Protein AF-A0A2G2VNF7-F1 (afdb_monomer_lite)

Organism: Capsicum baccatum (NCBI:txid33114)

pLDDT: mean 83.09, std 11.7, range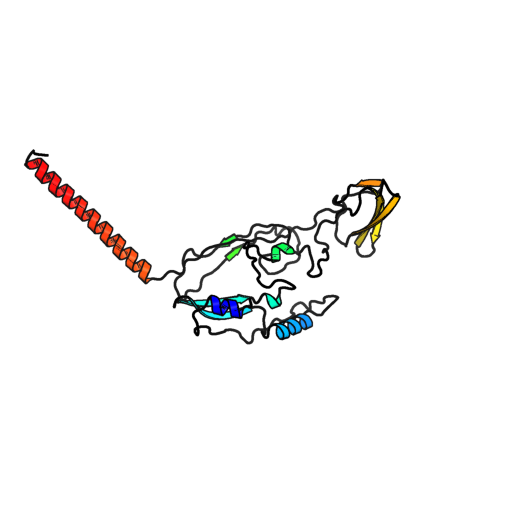 [30.94, 98.25]

Secondary structure (DSSP, 8-state):
--HHHHHHHHSPTT--EEE-TT-----TT----SSS-HHHHHHHHHHHHS-SSSEEEEEEEETTEEEEEEEE-HHHH-SS-S-SB-TTS-BGGGGT--SB---EEE--SEE-TT-----EEE----TTS------SSEES--SB-TTSPBPSSS--B-SSSEEEEEEEE-TTS-EEEEEE-TTT--EEEEEE-TTPPB---TT-EE-TT-B-B------EE-------EE--HHHHHHHHHHHHHHHHHHHHHHHHHHHHHHHHHHH---

Structure (mmCIF, N/CA/C/O backbone):
data_AF-A0A2G2VNF7-F1
#
_entry.id   AF-A0A2G2VNF7-F1
#
loop_
_atom_site.group_PDB
_atom_site.id
_atom_site.type_symbol
_atom_site.label_atom_id
_atom_site.label_alt_id
_atom_site.label_comp_id
_atom_site.label_asym_id
_atom_site.label_entity_id
_atom_site.label_seq_id
_atom_site.pdbx_PDB_ins_code
_atom_site.Cartn_x
_atom_site.Cartn_y
_atom_site.Cartn_z
_atom_site.occupancy
_atom_site.B_iso_or_equiv
_atom_site.auth_seq_id
_atom_site.auth_comp_id
_atom_site.auth_asym_id
_atom_site.auth_atom_id
_atom_site.pdbx_PDB_model_num
ATOM 1 N N . MET A 1 1 ? 3.814 -16.794 2.959 1.00 71.06 1 MET A N 1
ATOM 2 C CA . MET A 1 1 ? 2.609 -16.683 3.778 1.00 71.06 1 MET A CA 1
ATOM 3 C C . MET A 1 1 ? 1.457 -16.468 2.819 1.00 71.06 1 MET A C 1
ATOM 5 O O . MET A 1 1 ? 1.356 -15.405 2.210 1.00 71.06 1 MET A O 1
ATOM 9 N N . SER A 1 2 ? 0.669 -17.516 2.603 1.00 83.50 2 SER A N 1
ATOM 10 C CA . SER A 1 2 ? -0.513 -17.481 1.743 1.00 83.50 2 SER A CA 1
ATOM 11 C C . SER A 1 2 ? -1.569 -16.516 2.306 1.00 83.50 2 SER A C 1
ATOM 13 O O . SER A 1 2 ? -1.424 -15.941 3.393 1.00 83.50 2 SER A O 1
ATOM 15 N N . SER A 1 3 ? -2.618 -16.249 1.538 1.00 85.75 3 SER A N 1
ATOM 16 C CA . SER A 1 3 ? -3.823 -15.596 2.063 1.00 85.75 3 SER A CA 1
ATOM 17 C C . SER A 1 3 ? -4.470 -16.424 3.184 1.00 85.75 3 SER A C 1
ATOM 19 O O . SER A 1 3 ? -4.805 -15.850 4.218 1.00 85.75 3 SER A O 1
ATOM 21 N N . SER A 1 4 ? -4.521 -17.753 3.056 1.00 88.25 4 SER A N 1
ATOM 22 C CA . SER A 1 4 ? -5.045 -18.660 4.090 1.00 88.25 4 SER A CA 1
ATOM 23 C C . SER A 1 4 ? -4.246 -18.605 5.396 1.00 88.25 4 SER A C 1
ATOM 25 O O . SER A 1 4 ? -4.840 -18.462 6.459 1.00 88.25 4 SER A O 1
ATOM 27 N N . ASP A 1 5 ? -2.909 -18.584 5.333 1.00 87.94 5 ASP A N 1
ATOM 28 C CA . ASP A 1 5 ? -2.055 -18.461 6.528 1.00 87.94 5 ASP A CA 1
ATOM 29 C C . ASP A 1 5 ? -2.346 -17.153 7.290 1.00 87.94 5 ASP A C 1
ATOM 31 O O . ASP A 1 5 ? -2.281 -17.092 8.517 1.00 87.94 5 ASP A O 1
ATOM 35 N N . ARG A 1 6 ? -2.646 -16.071 6.555 1.00 86.88 6 ARG A N 1
ATOM 36 C CA . ARG A 1 6 ? -2.991 -14.767 7.141 1.00 86.88 6 ARG A CA 1
ATOM 37 C C . ARG A 1 6 ? -4.375 -14.781 7.771 1.00 86.88 6 ARG A C 1
ATOM 39 O O . ARG A 1 6 ? -4.543 -14.174 8.823 1.00 86.88 6 ARG A O 1
ATOM 46 N N . ILE A 1 7 ? -5.335 -15.459 7.147 1.00 89.81 7 ILE A N 1
ATOM 47 C CA . ILE A 1 7 ? -6.668 -15.665 7.714 1.00 89.81 7 ILE A CA 1
ATOM 48 C C . ILE A 1 7 ? -6.542 -16.435 9.033 1.00 89.81 7 ILE A C 1
ATOM 50 O O . ILE A 1 7 ? -7.016 -15.944 10.049 1.00 89.81 7 ILE A O 1
ATOM 54 N N . GLU A 1 8 ? -5.822 -17.559 9.054 1.00 89.81 8 GLU A N 1
ATOM 55 C CA . GLU A 1 8 ? -5.617 -18.367 10.267 1.00 89.81 8 GLU A CA 1
ATOM 56 C C . GLU A 1 8 ? -4.884 -17.617 11.391 1.00 89.81 8 GLU A C 1
ATOM 58 O O . GLU A 1 8 ? -5.132 -17.870 12.568 1.00 89.81 8 GLU A O 1
ATOM 63 N N . LEU A 1 9 ? -3.978 -16.694 11.050 1.00 87.38 9 LEU A N 1
ATOM 64 C CA . LEU A 1 9 ? -3.259 -15.883 12.036 1.00 87.38 9 LEU A CA 1
ATOM 65 C C . LEU A 1 9 ? -4.133 -14.776 12.647 1.00 87.38 9 LEU A C 1
ATOM 67 O O . LEU A 1 9 ? -3.923 -14.392 13.798 1.00 87.38 9 LEU A O 1
ATOM 71 N N . LEU A 1 10 ? -5.044 -14.204 11.855 1.00 86.44 10 LEU A N 1
ATOM 72 C CA . LEU A 1 10 ? -5.841 -13.038 12.243 1.00 86.44 10 LEU A CA 1
ATOM 73 C C . LEU A 1 10 ? -7.183 -13.421 12.869 1.00 86.44 10 LEU A C 1
ATOM 75 O O . LEU A 1 10 ? -7.631 -12.731 13.782 1.00 86.44 10 LEU A O 1
ATOM 79 N N . VAL A 1 11 ? -7.820 -14.470 12.352 1.00 92.19 11 VAL A N 1
ATOM 80 C CA . VAL A 1 11 ? -9.182 -14.891 12.686 1.00 92.19 11 VAL A CA 1
ATOM 81 C C . VAL A 1 11 ? -9.154 -16.005 13.732 1.00 92.19 11 VAL A C 1
ATOM 83 O O . VAL A 1 11 ? -8.329 -16.915 13.684 1.00 92.19 11 VAL A O 1
ATOM 86 N N . ASP A 1 12 ? -10.090 -15.951 14.674 1.00 91.62 12 ASP A N 1
ATOM 87 C CA . ASP A 1 12 ? -10.257 -16.941 15.727 1.00 91.62 12 ASP A CA 1
ATOM 88 C C . ASP A 1 12 ? -10.500 -18.338 15.111 1.00 91.62 12 ASP A C 1
ATOM 90 O O . ASP A 1 12 ? -11.335 -18.481 14.203 1.00 91.62 12 ASP A O 1
ATOM 94 N N . PRO A 1 13 ? -9.826 -19.396 15.605 1.00 93.44 13 PRO A N 1
ATOM 95 C CA . PRO A 1 13 ? -9.911 -20.729 15.015 1.00 93.44 13 PRO A CA 1
ATOM 96 C C . PRO A 1 13 ? -11.348 -21.248 14.876 1.00 93.44 13 PRO A C 1
ATOM 98 O O . PRO A 1 13 ? -12.116 -21.255 15.838 1.00 93.44 13 PRO A O 1
ATOM 101 N N . GLY A 1 14 ? -11.697 -21.729 13.679 1.00 92.69 14 GLY A N 1
ATOM 102 C CA . GLY A 1 14 ? -13.010 -22.317 13.384 1.00 92.69 14 GLY A CA 1
ATOM 103 C C . GLY A 1 14 ? -14.143 -21.310 13.165 1.00 92.69 14 GLY A C 1
ATOM 104 O O . GLY A 1 14 ? -15.297 -21.723 13.089 1.00 92.69 14 GLY A O 1
ATOM 105 N N . THR A 1 15 ? -13.838 -20.012 13.072 1.00 93.25 15 THR A N 1
ATOM 106 C CA . THR A 1 15 ? -14.849 -18.966 12.835 1.00 93.25 15 THR A CA 1
ATOM 107 C C . THR A 1 15 ? -14.871 -18.426 11.407 1.00 93.25 15 THR A C 1
ATOM 109 O O . THR A 1 15 ? -15.755 -17.637 11.091 1.00 93.25 15 THR A O 1
ATOM 112 N N . TRP A 1 16 ? -13.919 -18.839 10.564 1.00 95.00 16 TRP A N 1
ATOM 113 C CA . TRP A 1 16 ? -13.832 -18.420 9.167 1.00 95.00 16 TRP A CA 1
ATOM 114 C C . TRP A 1 16 ? -14.964 -19.009 8.322 1.00 95.00 16 TRP A C 1
ATOM 116 O O . TRP A 1 16 ? -15.130 -20.228 8.275 1.00 95.00 16 TRP A O 1
ATOM 126 N N . ASP A 1 17 ? -15.688 -18.134 7.635 1.00 93.56 17 ASP A N 1
ATOM 127 C CA . ASP A 1 17 ? -16.754 -18.439 6.686 1.00 93.56 17 ASP A CA 1
ATOM 128 C C . ASP A 1 17 ? -16.467 -17.683 5.373 1.00 93.56 17 ASP A C 1
ATOM 130 O O . ASP A 1 17 ? -16.639 -16.456 5.325 1.00 93.56 17 ASP A O 1
ATOM 134 N N . PRO A 1 18 ? -15.926 -18.354 4.338 1.00 91.44 18 PRO A N 1
ATOM 135 C CA . PRO A 1 18 ? -15.558 -17.705 3.085 1.00 91.44 18 PRO A CA 1
ATOM 136 C C . PRO A 1 18 ? -16.791 -17.174 2.336 1.00 91.44 18 PRO A C 1
ATOM 138 O O . PRO A 1 18 ? -17.887 -17.724 2.402 1.00 91.44 18 PRO A O 1
ATOM 141 N N . MET A 1 19 ? -16.600 -16.080 1.604 1.00 90.38 19 MET A N 1
ATOM 142 C CA . MET A 1 19 ? -17.602 -15.424 0.766 1.00 90.38 19 MET A CA 1
ATOM 143 C C . MET A 1 19 ? -17.083 -15.298 -0.664 1.00 90.38 19 MET A C 1
ATOM 145 O O . MET A 1 19 ? -15.878 -15.170 -0.886 1.00 90.38 19 MET A O 1
ATOM 149 N N . ASP A 1 20 ? -18.015 -15.273 -1.619 1.00 84.69 20 ASP A N 1
ATOM 150 C CA . ASP A 1 20 ? -17.733 -15.035 -3.037 1.00 84.69 20 ASP A CA 1
ATOM 151 C C . ASP A 1 20 ? -16.728 -16.036 -3.646 1.00 84.69 20 ASP A C 1
ATOM 153 O O . ASP A 1 20 ? -15.953 -15.702 -4.541 1.00 84.69 20 ASP A O 1
ATOM 157 N N . GLU A 1 21 ? -16.793 -17.299 -3.207 1.00 83.19 21 GLU A N 1
ATOM 158 C CA . GLU A 1 21 ? -15.962 -18.421 -3.683 1.00 83.19 21 GLU A CA 1
ATOM 159 C C . GLU A 1 21 ? -16.182 -18.806 -5.154 1.00 83.19 21 GLU A C 1
ATOM 161 O O . GLU A 1 21 ? -15.555 -19.747 -5.622 1.00 83.19 21 GLU A O 1
ATOM 166 N N . ASP A 1 22 ? -17.045 -18.096 -5.885 1.00 83.69 22 ASP A N 1
ATOM 167 C CA . ASP A 1 22 ? -17.277 -18.270 -7.324 1.00 83.69 22 ASP A CA 1
ATOM 168 C C . ASP A 1 22 ? -16.790 -17.055 -8.149 1.00 83.69 22 ASP A C 1
ATOM 170 O O . ASP A 1 22 ? -17.008 -16.985 -9.363 1.00 83.69 22 ASP A O 1
ATOM 174 N N . MET A 1 23 ? -16.162 -16.058 -7.510 1.00 81.69 23 MET A N 1
ATOM 175 C CA . MET A 1 23 ? -15.690 -14.837 -8.170 1.00 81.69 23 MET A CA 1
ATOM 176 C C . MET A 1 23 ? -14.470 -15.110 -9.057 1.00 81.69 23 MET A C 1
ATOM 178 O O . MET A 1 23 ? -13.469 -15.652 -8.602 1.00 81.69 23 MET A O 1
ATOM 182 N N . VAL A 1 24 ? -14.532 -14.685 -10.323 1.00 77.88 24 VAL A N 1
ATOM 183 C CA . VAL A 1 24 ? -13.441 -14.868 -11.292 1.00 77.88 24 VAL A CA 1
ATOM 184 C C . VAL A 1 24 ? -13.149 -13.598 -12.088 1.00 77.88 24 VAL A C 1
ATOM 186 O O . VAL A 1 24 ? -14.057 -12.914 -12.571 1.00 77.88 24 VAL A O 1
ATOM 189 N N . SER A 1 25 ? -11.863 -13.317 -12.283 1.00 72.94 25 SER A N 1
ATOM 190 C CA . SER A 1 25 ? -11.371 -12.231 -13.126 1.00 72.94 25 SER A CA 1
ATOM 191 C C . SER A 1 25 ? -11.705 -12.442 -14.604 1.00 72.94 25 SER A C 1
ATOM 193 O O . SER A 1 25 ? -11.440 -13.492 -15.193 1.00 72.94 25 SER A O 1
ATOM 195 N N . LEU A 1 26 ? -12.238 -11.396 -15.239 1.00 72.25 26 LEU A N 1
ATOM 196 C CA . LEU A 1 26 ? -12.485 -11.343 -16.680 1.00 72.25 26 LEU A CA 1
ATOM 197 C C . LEU A 1 26 ? -11.501 -10.382 -17.356 1.00 72.25 26 LEU A C 1
ATOM 199 O O . LEU A 1 26 ? -11.270 -9.271 -16.881 1.00 72.25 26 LEU A O 1
ATOM 203 N N . ASP A 1 27 ? -10.976 -10.775 -18.518 1.00 67.44 27 ASP A N 1
ATOM 204 C CA . ASP A 1 27 ? -10.144 -9.908 -19.363 1.00 67.44 27 ASP A CA 1
ATOM 205 C C . ASP A 1 27 ? -11.015 -8.935 -20.174 1.00 67.44 27 ASP A C 1
ATOM 207 O O . ASP A 1 27 ? -11.262 -9.127 -21.364 1.00 67.44 27 ASP A O 1
ATOM 211 N N . ALA A 1 28 ? -11.540 -7.906 -19.508 1.00 65.44 28 ALA A N 1
ATOM 212 C CA . ALA A 1 28 ? -12.464 -6.949 -20.121 1.00 65.44 28 ALA A CA 1
ATOM 213 C C . ALA A 1 28 ? -11.814 -6.042 -21.186 1.00 65.44 28 ALA A C 1
ATOM 215 O O . ALA A 1 28 ? -12.529 -5.393 -21.948 1.00 65.44 28 ALA A O 1
ATOM 216 N N . ILE A 1 29 ? -10.479 -5.957 -21.217 1.00 67.38 29 ILE A N 1
ATOM 217 C CA . ILE A 1 29 ? -9.721 -5.055 -22.099 1.00 67.38 29 ILE A CA 1
ATOM 218 C C . ILE A 1 29 ? -8.909 -5.790 -23.171 1.00 67.38 29 ILE A C 1
ATOM 220 O O . ILE A 1 29 ? -8.159 -5.132 -23.890 1.00 67.38 29 ILE A O 1
ATOM 224 N N . GLU A 1 30 ? -9.051 -7.117 -23.267 1.00 62.12 30 GLU A N 1
ATOM 225 C CA . GLU A 1 30 ? -8.318 -7.979 -24.204 1.00 62.12 30 GLU A CA 1
ATOM 226 C C . GLU A 1 30 ? -6.813 -7.676 -24.182 1.00 62.12 30 GLU A C 1
ATOM 228 O O . GLU A 1 30 ? -6.198 -7.289 -25.181 1.00 62.12 30 GLU A O 1
ATOM 233 N N . PHE A 1 31 ? -6.212 -7.768 -22.994 1.00 59.47 31 PHE A N 1
ATOM 234 C CA . PHE A 1 31 ? -4.817 -7.388 -22.821 1.00 59.47 31 PHE A CA 1
ATOM 235 C C . PHE A 1 31 ? -3.881 -8.378 -23.533 1.00 59.47 31 PHE A C 1
ATOM 237 O O . PHE A 1 31 ? -3.538 -9.447 -23.020 1.00 59.47 31 PHE A O 1
ATOM 244 N N . HIS A 1 32 ? -3.420 -7.990 -24.722 1.00 57.47 32 HIS A N 1
ATOM 245 C CA . HIS A 1 32 ? -2.422 -8.722 -25.493 1.00 57.47 32 HIS A CA 1
ATOM 246 C C . HIS A 1 32 ? -1.008 -8.310 -25.066 1.00 57.47 32 HIS A C 1
ATOM 248 O O . HIS A 1 32 ? -0.535 -7.226 -25.413 1.00 57.47 32 HIS A O 1
ATOM 254 N N . SER A 1 33 ? -0.323 -9.177 -24.315 1.00 55.97 33 SER A N 1
ATOM 255 C CA . SER A 1 33 ? 1.128 -9.073 -24.131 1.00 55.97 33 SER A CA 1
ATOM 256 C C . SER A 1 33 ? 1.853 -9.843 -25.246 1.00 55.97 33 SER A C 1
ATOM 258 O O . SER A 1 33 ? 1.298 -10.794 -25.793 1.00 55.97 33 SER A O 1
ATOM 260 N N . GLU A 1 34 ? 3.062 -9.411 -25.622 1.00 53.25 34 GLU A N 1
ATOM 261 C CA . GLU A 1 34 ? 3.853 -10.060 -26.685 1.00 53.25 34 GLU A CA 1
ATOM 262 C C . GLU A 1 34 ? 4.401 -11.442 -26.275 1.00 53.25 34 GLU A C 1
ATOM 264 O O . GLU A 1 34 ? 4.766 -12.221 -27.153 1.00 53.25 34 GLU A O 1
ATOM 269 N N . GLU A 1 35 ? 4.446 -11.751 -24.973 1.00 56.28 35 GLU A N 1
ATOM 270 C CA . GLU A 1 35 ? 5.038 -12.987 -24.440 1.00 56.28 35 GLU A CA 1
ATOM 271 C C . GLU A 1 35 ? 3.982 -14.025 -24.035 1.00 56.28 35 GLU A C 1
ATOM 273 O O . GLU A 1 35 ? 4.109 -15.169 -24.451 1.00 56.28 35 GLU A O 1
ATOM 278 N N . ASP A 1 36 ? 2.917 -13.626 -23.320 1.00 58.38 36 ASP A N 1
ATOM 279 C CA . ASP A 1 36 ? 1.821 -14.518 -22.897 1.00 58.38 36 ASP A CA 1
ATOM 280 C C . ASP A 1 36 ? 0.451 -13.796 -22.862 1.00 58.38 36 ASP A C 1
ATOM 282 O O . ASP A 1 36 ? 0.345 -12.683 -22.323 1.00 58.38 36 ASP A O 1
ATOM 286 N N . PRO A 1 37 ? -0.641 -14.400 -23.368 1.00 67.06 37 PRO A N 1
ATOM 287 C CA . PRO A 1 37 ? -1.998 -13.897 -23.157 1.00 67.06 37 PRO A CA 1
ATOM 288 C C . PRO A 1 37 ? -2.330 -13.768 -21.663 1.00 67.06 37 PRO A C 1
ATOM 290 O O . PRO A 1 37 ? -2.005 -14.640 -20.858 1.00 67.06 37 PRO A O 1
ATOM 293 N N . TYR A 1 38 ? -3.026 -12.697 -21.269 1.00 67.94 38 TYR A N 1
ATOM 294 C CA . TYR A 1 38 ? -3.400 -12.471 -19.865 1.00 67.94 38 TYR A CA 1
ATOM 295 C C . TYR A 1 38 ? -4.199 -13.642 -19.261 1.00 67.94 38 TYR A C 1
ATOM 297 O O . TYR A 1 38 ? -3.970 -14.010 -18.110 1.00 67.94 38 TYR A O 1
ATOM 305 N N . LYS A 1 39 ? -5.061 -14.286 -20.058 1.00 72.75 39 LYS A N 1
ATOM 306 C CA . LYS A 1 39 ? -5.821 -15.483 -19.659 1.00 72.75 39 LYS A CA 1
ATOM 307 C C . LYS A 1 39 ? -4.924 -16.643 -19.222 1.00 72.75 39 LYS A C 1
ATOM 309 O O . LYS A 1 39 ? -5.141 -17.208 -18.157 1.00 72.75 39 LYS A O 1
ATOM 314 N N . ASP A 1 40 ? -3.867 -16.924 -19.977 1.00 76.94 40 ASP A N 1
ATOM 315 C CA . ASP A 1 40 ? -2.956 -18.035 -19.682 1.00 76.94 40 ASP A CA 1
ATOM 316 C C . ASP A 1 40 ? -2.195 -17.798 -18.367 1.00 76.94 40 ASP A C 1
ATOM 318 O O . ASP A 1 40 ? -1.886 -18.736 -17.623 1.00 76.94 40 ASP A O 1
ATOM 322 N N . ARG A 1 41 ? -1.943 -16.524 -18.031 1.00 75.25 41 ARG A N 1
ATOM 323 C CA . ARG A 1 41 ? -1.364 -16.135 -16.741 1.00 75.25 41 ARG A CA 1
ATOM 324 C C . ARG A 1 41 ? -2.326 -16.392 -15.586 1.00 75.25 41 ARG A C 1
ATOM 326 O O . ARG A 1 41 ? -1.891 -16.955 -14.584 1.00 75.25 41 ARG A O 1
ATOM 333 N N . ILE A 1 42 ? -3.603 -16.025 -15.725 1.00 76.25 42 ILE A N 1
ATOM 334 C CA . ILE A 1 42 ? -4.634 -16.311 -14.713 1.00 76.25 42 ILE A CA 1
ATOM 335 C C . ILE A 1 42 ? -4.734 -17.821 -14.471 1.00 76.25 42 ILE A C 1
ATOM 337 O O . ILE A 1 42 ? -4.588 -18.258 -13.329 1.00 76.25 42 ILE A O 1
ATOM 341 N N . ASP A 1 43 ? -4.825 -18.624 -15.532 1.00 80.56 43 ASP A N 1
ATOM 342 C CA . ASP A 1 43 ? -4.881 -20.089 -15.437 1.00 80.56 43 ASP A CA 1
ATOM 343 C C . ASP A 1 43 ? -3.629 -20.684 -14.770 1.00 80.56 43 ASP A C 1
ATOM 345 O O . ASP A 1 43 ? -3.682 -21.696 -14.061 1.00 80.56 43 ASP A O 1
ATOM 349 N N . SER A 1 44 ? -2.454 -20.098 -15.016 1.00 81.38 44 SER A N 1
ATOM 350 C CA . SER A 1 44 ? -1.216 -20.497 -14.344 1.00 81.38 44 SER A CA 1
ATOM 351 C C . SER A 1 44 ? -1.240 -20.160 -12.853 1.00 81.38 44 SER A C 1
ATOM 353 O O . SER A 1 44 ? -0.772 -20.968 -12.046 1.00 81.38 44 SER A O 1
ATOM 355 N N . TYR A 1 45 ? -1.745 -18.985 -12.471 1.00 78.69 45 TYR A N 1
ATOM 356 C CA . TYR A 1 45 ? -1.821 -18.579 -11.068 1.00 78.69 45 TYR A CA 1
ATOM 357 C C . TYR A 1 45 ? -2.819 -19.435 -10.297 1.00 78.69 45 TYR A C 1
ATOM 359 O O . TYR A 1 45 ? -2.432 -19.994 -9.274 1.00 78.69 45 TYR A O 1
ATOM 367 N N . GLN A 1 46 ? -4.022 -19.647 -10.834 1.00 83.38 46 GLN A N 1
ATOM 368 C CA . GLN A 1 46 ? -5.039 -20.503 -10.218 1.00 83.38 46 GLN A CA 1
ATOM 369 C C . GLN A 1 46 ? -4.525 -21.930 -9.985 1.00 83.38 46 GLN A C 1
ATOM 371 O O . GLN A 1 46 ? -4.682 -22.488 -8.902 1.00 83.38 46 GLN A O 1
ATOM 376 N N . ARG A 1 47 ? -3.817 -22.520 -10.961 1.00 84.06 47 ARG A N 1
ATOM 377 C CA . ARG A 1 47 ? -3.201 -23.851 -10.796 1.00 84.06 47 ARG A CA 1
ATOM 378 C C . ARG A 1 47 ? -2.111 -23.888 -9.728 1.00 84.06 47 ARG A C 1
ATOM 380 O O . ARG A 1 47 ? -1.925 -24.918 -9.087 1.00 84.06 47 ARG A O 1
ATOM 387 N N . LYS A 1 48 ? -1.355 -22.800 -9.576 1.00 82.31 48 LYS A N 1
ATOM 388 C CA . LYS A 1 48 ? -0.239 -22.718 -8.628 1.00 82.31 48 LYS A CA 1
ATOM 389 C C . LYS A 1 48 ? -0.722 -22.539 -7.190 1.00 82.31 48 LYS A C 1
ATOM 391 O O . LYS A 1 48 ? -0.136 -23.128 -6.287 1.00 82.31 48 LYS A O 1
ATOM 396 N N . THR A 1 49 ? -1.729 -21.700 -6.985 1.00 81.25 49 THR A N 1
ATOM 397 C CA . THR A 1 49 ? -2.228 -21.308 -5.659 1.00 81.25 49 THR A CA 1
ATOM 398 C C . THR A 1 49 ? -3.392 -22.176 -5.192 1.00 81.25 49 THR A C 1
ATOM 400 O O . THR A 1 49 ? -3.613 -22.298 -3.992 1.00 81.25 49 THR A O 1
ATOM 403 N N . GLY A 1 50 ? -4.134 -22.778 -6.125 1.00 85.88 50 GLY A N 1
ATOM 404 C CA . GLY A 1 50 ? -5.384 -23.480 -5.848 1.00 85.88 50 GLY A CA 1
ATOM 405 C C . GLY A 1 50 ? -6.569 -22.552 -5.565 1.00 85.88 50 GLY A C 1
ATOM 406 O O . GLY A 1 50 ? -7.647 -23.056 -5.267 1.00 85.88 50 GLY A O 1
ATOM 407 N N . LEU A 1 51 ? -6.394 -21.229 -5.655 1.00 85.12 51 LEU A N 1
ATOM 408 C CA . LEU A 1 51 ? -7.489 -20.266 -5.517 1.00 85.12 51 LEU A CA 1
ATOM 409 C C . LEU A 1 51 ? -8.023 -19.895 -6.898 1.00 85.12 51 LEU A C 1
ATOM 411 O O . LEU A 1 51 ? -7.322 -20.016 -7.902 1.00 85.12 51 LEU A O 1
ATOM 415 N N . ILE A 1 52 ? -9.254 -19.404 -6.943 1.00 83.19 52 ILE A N 1
ATOM 416 C CA . ILE A 1 52 ? -9.877 -18.926 -8.181 1.00 83.19 52 ILE A CA 1
ATOM 417 C C . ILE A 1 52 ? -9.605 -17.441 -8.457 1.00 83.19 52 ILE A C 1
ATOM 419 O O . ILE A 1 52 ? -9.680 -17.021 -9.610 1.00 83.19 52 ILE A O 1
ATOM 423 N N . GLU A 1 53 ? -9.236 -16.673 -7.430 1.00 84.12 53 GLU A N 1
ATOM 424 C CA . GLU A 1 53 ? -8.997 -15.232 -7.507 1.00 84.12 53 GLU A CA 1
ATOM 425 C C . GLU A 1 53 ? -7.857 -14.801 -6.572 1.00 84.12 53 GLU A C 1
ATOM 427 O O . GLU A 1 53 ? -7.495 -15.512 -5.628 1.00 84.12 53 GLU A O 1
ATOM 432 N N . ASP A 1 54 ? -7.288 -13.625 -6.842 1.00 81.31 54 ASP A N 1
ATOM 433 C CA . ASP A 1 54 ? -6.209 -13.015 -6.073 1.00 81.31 54 ASP A CA 1
ATOM 434 C C . ASP A 1 54 ? -6.642 -12.471 -4.705 1.00 81.31 54 ASP A C 1
ATOM 436 O O . ASP A 1 54 ? -5.781 -12.127 -3.897 1.00 81.31 54 ASP A O 1
ATOM 440 N N . VAL A 1 55 ? -7.940 -12.416 -4.404 1.00 85.38 55 VAL A N 1
ATOM 441 C CA . VAL A 1 55 ? -8.487 -11.986 -3.113 1.00 85.38 55 VAL A CA 1
ATOM 442 C C . VAL A 1 55 ? -9.454 -13.034 -2.581 1.00 85.38 55 VAL A C 1
ATOM 444 O O . VAL A 1 55 ? -10.427 -13.387 -3.236 1.00 85.38 55 VAL A O 1
ATOM 447 N N . GLN A 1 56 ? -9.220 -13.480 -1.345 1.00 88.88 56 GLN A N 1
ATOM 448 C CA . GLN A 1 56 ? -10.213 -14.220 -0.569 1.00 88.88 56 GLN A CA 1
ATOM 449 C C . GLN A 1 56 ? -11.019 -13.242 0.279 1.00 88.88 56 GLN A C 1
ATOM 451 O O . GLN A 1 56 ? -10.438 -12.394 0.958 1.00 88.88 56 GLN A O 1
ATOM 456 N N . THR A 1 57 ? -12.341 -13.363 0.279 1.00 90.75 57 THR A N 1
ATOM 457 C CA . THR A 1 57 ? -13.215 -12.593 1.173 1.00 90.75 57 THR A CA 1
ATOM 458 C C . THR A 1 57 ? -13.987 -13.527 2.086 1.00 90.75 57 THR A C 1
ATOM 460 O O . THR A 1 57 ? -14.173 -14.694 1.757 1.00 90.75 57 THR A O 1
ATOM 463 N N . GLY A 1 58 ? -14.398 -13.049 3.255 1.00 91.62 58 GLY A N 1
ATOM 464 C CA . GLY A 1 58 ? -15.161 -13.865 4.191 1.00 91.62 58 GLY A CA 1
ATOM 465 C C . GLY A 1 58 ? -15.449 -13.162 5.505 1.00 91.62 58 GLY A C 1
ATOM 466 O O . GLY A 1 58 ? -14.999 -12.037 5.754 1.00 91.62 58 GLY A O 1
ATOM 467 N N . ILE A 1 59 ? -16.210 -13.847 6.348 1.00 91.56 59 ILE A N 1
ATOM 468 C CA . ILE A 1 59 ? -16.552 -13.424 7.702 1.00 91.56 59 ILE A CA 1
ATOM 469 C C . ILE A 1 59 ? -15.759 -14.281 8.691 1.00 91.56 59 ILE A C 1
ATOM 471 O O . ILE A 1 59 ? -15.585 -15.478 8.506 1.00 91.56 59 ILE A O 1
ATOM 475 N N . GLY A 1 60 ? -15.260 -13.665 9.756 1.00 91.25 60 GLY A N 1
ATOM 476 C CA . GLY A 1 60 ? -14.559 -14.344 10.841 1.00 91.25 60 GLY A CA 1
ATOM 477 C C . GLY A 1 60 ? -14.758 -13.620 12.164 1.00 91.25 60 GLY A C 1
ATOM 478 O O . GLY A 1 60 ? -15.349 -12.541 12.203 1.00 91.25 60 GLY A O 1
ATOM 479 N N . GLN A 1 61 ? -14.272 -14.189 13.263 1.00 86.88 61 GLN A N 1
ATOM 480 C CA . GLN A 1 61 ? -14.185 -13.478 14.539 1.00 86.88 61 GLN A CA 1
ATOM 481 C C . GLN A 1 61 ? -12.739 -13.090 14.835 1.00 86.88 61 GLN A C 1
ATOM 483 O O . GLN A 1 61 ? -11.827 -13.840 14.522 1.00 86.88 61 GLN A O 1
ATOM 488 N N . ILE A 1 62 ? -12.516 -11.920 15.428 1.00 84.88 62 ILE A N 1
ATOM 489 C CA . ILE A 1 62 ? -11.219 -11.527 15.990 1.00 84.88 62 ILE A CA 1
ATOM 490 C C . ILE A 1 62 ? -11.451 -11.204 17.460 1.00 84.88 62 ILE A C 1
ATOM 492 O O . ILE A 1 62 ? -12.124 -10.219 17.776 1.00 84.88 62 ILE A O 1
ATOM 496 N N . ASN A 1 63 ? -10.908 -12.017 18.367 1.00 83.69 63 ASN A N 1
ATOM 497 C CA . ASN A 1 63 ? -11.173 -11.920 19.807 1.00 83.69 63 ASN A CA 1
ATOM 498 C C . ASN A 1 63 ? -12.682 -11.932 20.145 1.00 83.69 63 ASN A C 1
ATOM 500 O O . ASN A 1 63 ? -13.150 -11.149 20.976 1.00 83.69 63 ASN A O 1
ATOM 504 N N . GLY A 1 64 ? -13.455 -12.790 19.476 1.00 83.00 64 GLY A N 1
ATOM 505 C CA . GLY A 1 64 ? -14.904 -12.935 19.641 1.00 83.00 64 GLY A CA 1
ATOM 506 C C . GLY A 1 64 ? -15.744 -11.863 18.939 1.00 83.00 64 GLY A C 1
ATOM 507 O O . GLY A 1 64 ? -16.965 -11.836 19.096 1.00 83.00 64 GLY A O 1
ATOM 508 N N . ILE A 1 65 ? -15.118 -10.956 18.183 1.00 77.31 65 ILE A N 1
ATOM 509 C CA . ILE A 1 65 ? -15.810 -9.882 17.467 1.00 77.31 65 ILE A CA 1
ATOM 510 C C . ILE A 1 65 ? -15.944 -10.249 15.996 1.00 77.31 65 ILE A C 1
ATOM 512 O O . ILE A 1 65 ? -14.941 -10.409 15.310 1.00 77.31 65 ILE A O 1
ATOM 516 N N . LEU A 1 66 ? -17.183 -10.325 15.509 1.00 81.69 66 LEU A N 1
ATOM 517 C CA . LEU A 1 66 ? -17.480 -10.602 14.106 1.00 81.69 66 LEU A CA 1
ATOM 518 C C . LEU A 1 66 ? -16.956 -9.483 13.191 1.00 81.69 66 LEU A C 1
ATOM 520 O O . LEU A 1 66 ? -17.273 -8.305 13.396 1.00 81.69 66 LEU A O 1
ATOM 524 N N . VAL A 1 67 ? -16.191 -9.867 12.173 1.00 80.25 67 VAL A N 1
ATOM 525 C CA . VAL A 1 67 ? -15.600 -8.992 11.157 1.00 80.25 67 VAL A CA 1
ATOM 526 C C . VAL A 1 67 ? -15.757 -9.608 9.768 1.00 80.25 67 VAL A C 1
ATOM 528 O O . VAL A 1 67 ? -15.684 -10.823 9.615 1.00 80.25 67 VAL A O 1
ATOM 531 N N . ALA A 1 68 ? -15.935 -8.767 8.751 1.00 86.06 68 ALA A N 1
ATOM 532 C CA . ALA A 1 68 ? -15.741 -9.152 7.355 1.00 86.06 68 ALA A CA 1
ATOM 533 C C . ALA A 1 68 ? -14.341 -8.701 6.918 1.00 86.06 68 ALA A C 1
ATOM 535 O O . ALA A 1 68 ? -13.935 -7.575 7.218 1.00 86.06 68 ALA A O 1
ATOM 536 N N . ILE A 1 69 ? -13.595 -9.565 6.237 1.00 85.44 69 ILE A N 1
ATOM 537 C CA . ILE A 1 69 ? -12.215 -9.297 5.820 1.00 85.44 69 ILE A CA 1
ATOM 538 C C . ILE A 1 69 ? -11.988 -9.778 4.386 1.00 85.44 69 ILE A C 1
ATOM 540 O O . ILE A 1 69 ? -12.455 -10.840 3.984 1.00 85.44 69 ILE A O 1
ATOM 544 N N . GLY A 1 70 ? -11.254 -8.970 3.619 1.00 87.44 70 GLY A N 1
ATOM 545 C CA . GLY A 1 70 ? -10.690 -9.342 2.325 1.00 87.44 70 GLY A CA 1
ATOM 546 C C . GLY A 1 70 ? -9.175 -9.485 2.443 1.00 87.44 70 GLY A C 1
ATOM 547 O O . GLY A 1 70 ? -8.495 -8.551 2.874 1.00 87.44 70 GLY A O 1
ATOM 548 N N . VAL A 1 71 ? -8.639 -10.644 2.075 1.00 85.19 71 VAL A N 1
ATOM 549 C CA . VAL A 1 71 ? -7.216 -10.974 2.145 1.00 85.19 71 VAL A CA 1
ATOM 550 C C . VAL A 1 71 ? -6.708 -11.307 0.748 1.00 85.19 71 VAL A C 1
ATOM 552 O O . VAL A 1 71 ? -6.988 -12.365 0.196 1.00 85.19 71 VAL A O 1
ATOM 555 N N . MET A 1 72 ? -5.908 -10.401 0.189 1.00 83.38 72 MET A N 1
ATOM 556 C CA . MET A 1 72 ? -5.248 -10.608 -1.100 1.00 83.38 72 MET A CA 1
ATOM 557 C C . MET A 1 72 ? -4.127 -11.647 -0.994 1.00 83.38 72 MET A C 1
ATOM 559 O O . MET A 1 72 ? -3.221 -11.486 -0.169 1.00 83.38 72 MET A O 1
ATOM 563 N N . ASP A 1 73 ? -4.124 -12.668 -1.847 1.00 80.62 73 ASP A N 1
ATOM 564 C CA . ASP A 1 73 ? -3.026 -13.606 -2.039 1.00 80.62 73 ASP A CA 1
ATOM 565 C C . ASP A 1 73 ? -1.948 -13.032 -2.962 1.00 80.62 73 ASP A C 1
ATOM 567 O O . ASP A 1 73 ? -2.107 -12.882 -4.173 1.00 80.62 73 ASP A O 1
ATOM 571 N N . PHE A 1 74 ? -0.786 -12.737 -2.385 1.00 71.75 74 PHE A N 1
ATOM 572 C CA . PHE A 1 74 ? 0.298 -12.141 -3.150 1.00 71.75 74 PHE A CA 1
ATOM 573 C C . PHE A 1 74 ? 0.971 -13.136 -4.105 1.00 71.75 74 PHE A C 1
ATOM 575 O O . PHE A 1 74 ? 1.731 -12.715 -4.969 1.00 71.75 74 PHE A O 1
ATOM 582 N N . GLN A 1 75 ? 0.683 -14.437 -4.018 1.00 72.12 75 GLN A N 1
ATOM 583 C CA . GLN A 1 75 ? 1.179 -15.420 -4.981 1.00 72.12 75 GLN A CA 1
ATOM 584 C C . GLN A 1 75 ? 0.528 -15.276 -6.372 1.00 72.12 75 GLN A C 1
ATOM 586 O O . GLN A 1 75 ? 1.114 -15.764 -7.341 1.00 72.12 75 GLN A O 1
ATOM 591 N N . PHE A 1 76 ? -0.615 -14.578 -6.486 1.00 67.50 76 PHE A N 1
ATOM 592 C CA . PHE A 1 76 ? -1.251 -14.218 -7.767 1.00 67.50 76 PHE A CA 1
ATOM 593 C C . PHE A 1 76 ? -0.568 -13.042 -8.471 1.00 67.50 76 PHE A C 1
ATOM 595 O O . PHE A 1 76 ? -0.337 -13.079 -9.676 1.00 67.50 76 PHE A O 1
ATOM 602 N N . MET A 1 77 ? -0.226 -11.987 -7.727 1.00 59.12 77 MET A N 1
ATOM 603 C CA . MET A 1 77 ? 0.337 -10.752 -8.295 1.00 59.12 77 MET A CA 1
ATOM 604 C C . MET A 1 77 ? 1.868 -10.671 -8.206 1.00 59.12 77 MET A C 1
ATOM 606 O O . MET A 1 77 ? 2.518 -9.972 -8.987 1.00 59.12 77 MET A O 1
ATOM 610 N N . GLY A 1 78 ? 2.467 -11.378 -7.253 1.00 56.78 78 GLY A N 1
ATOM 611 C CA . GLY A 1 78 ? 3.878 -11.301 -6.916 1.00 56.78 78 GLY A CA 1
ATOM 612 C C . GLY A 1 78 ? 4.722 -12.243 -7.753 1.00 56.78 78 GLY A C 1
ATOM 613 O O . GLY A 1 78 ? 4.986 -13.375 -7.350 1.00 56.78 78 GLY A O 1
ATOM 614 N N . GLN A 1 79 ? 5.246 -11.750 -8.872 1.00 58.22 79 GLN A N 1
ATOM 615 C CA . GLN A 1 79 ? 6.341 -12.392 -9.607 1.00 58.22 79 GLN A CA 1
ATOM 616 C C . GLN A 1 79 ? 7.676 -12.361 -8.821 1.00 58.22 79 GLN A C 1
ATOM 618 O O . GLN A 1 79 ? 8.698 -11.936 -9.346 1.00 58.22 79 GLN A O 1
ATOM 623 N N . GLY A 1 80 ? 7.682 -12.772 -7.546 1.00 64.50 80 GLY A N 1
ATOM 624 C CA . GLY A 1 80 ? 8.917 -12.925 -6.765 1.00 64.50 80 GLY A CA 1
ATOM 625 C C . GLY A 1 80 ? 8.865 -12.559 -5.280 1.00 64.50 80 GLY A C 1
ATOM 626 O O . GLY A 1 80 ? 9.882 -12.723 -4.613 1.00 64.50 80 GLY A O 1
ATOM 627 N N . TYR A 1 81 ? 7.735 -12.093 -4.735 1.00 69.75 81 TYR A N 1
ATOM 628 C CA . TYR A 1 81 ? 7.627 -11.786 -3.300 1.00 69.75 81 TYR A CA 1
ATOM 629 C C . TYR A 1 81 ? 6.598 -12.674 -2.610 1.00 69.75 81 TYR A C 1
ATOM 631 O O . TYR A 1 81 ? 5.543 -12.966 -3.159 1.00 69.75 81 TYR A O 1
ATOM 639 N N . GLU A 1 82 ? 6.908 -13.084 -1.384 1.00 68.81 82 GLU A N 1
ATOM 640 C CA . GLU A 1 82 ? 6.029 -13.916 -0.560 1.00 68.81 82 GLU A CA 1
ATOM 641 C C . GLU A 1 82 ? 5.043 -13.085 0.285 1.00 68.81 82 GLU A C 1
ATOM 643 O O . GLU A 1 82 ? 3.967 -13.567 0.631 1.00 68.81 82 GLU A O 1
ATOM 648 N N . ASN A 1 83 ? 5.396 -11.838 0.617 1.00 71.38 83 ASN A N 1
ATOM 649 C CA . ASN A 1 83 ? 4.576 -10.917 1.404 1.00 71.38 83 ASN A CA 1
ATOM 650 C C . ASN A 1 83 ? 4.587 -9.526 0.740 1.00 71.38 83 ASN A C 1
ATOM 652 O O . ASN A 1 83 ? 5.671 -9.059 0.374 1.00 71.38 83 ASN A O 1
ATOM 656 N N . PRO A 1 84 ? 3.431 -8.843 0.590 1.00 74.62 84 PRO A N 1
ATOM 657 C CA . PRO A 1 84 ? 3.372 -7.487 0.042 1.00 74.62 84 PRO A CA 1
ATOM 658 C C . PRO A 1 84 ? 4.128 -6.455 0.880 1.00 74.62 84 PRO A C 1
ATOM 660 O O . PRO A 1 84 ? 4.489 -5.406 0.351 1.00 74.62 84 PRO A O 1
ATOM 663 N N . ARG A 1 85 ? 4.346 -6.722 2.173 1.00 80.25 85 ARG A N 1
ATOM 664 C CA . ARG A 1 85 ? 5.077 -5.858 3.100 1.00 80.25 85 ARG A CA 1
ATOM 665 C C . ARG A 1 85 ? 6.281 -6.616 3.652 1.00 80.25 85 ARG A C 1
ATOM 667 O O . ARG A 1 85 ? 6.128 -7.684 4.239 1.00 80.25 85 ARG A O 1
ATOM 674 N N . ASP A 1 86 ? 7.478 -6.070 3.470 1.00 78.69 86 ASP A N 1
ATOM 675 C CA . ASP A 1 86 ? 8.692 -6.675 4.019 1.00 78.69 86 ASP A CA 1
ATOM 676 C C . ASP A 1 86 ? 8.820 -6.453 5.542 1.00 78.69 86 ASP A C 1
ATOM 678 O O . ASP A 1 86 ? 8.037 -5.730 6.167 1.00 78.69 86 ASP A O 1
ATOM 682 N N . ALA A 1 87 ? 9.839 -7.059 6.162 1.00 80.12 87 ALA A N 1
ATOM 683 C CA . ALA A 1 87 ? 10.107 -6.918 7.598 1.00 80.12 87 ALA A CA 1
ATOM 684 C C . ALA A 1 87 ? 10.425 -5.469 8.028 1.00 80.12 87 ALA A C 1
ATOM 686 O O . ALA A 1 87 ? 10.288 -5.131 9.203 1.00 80.12 87 ALA A O 1
ATOM 687 N N . THR A 1 88 ? 10.812 -4.600 7.089 1.00 84.25 88 THR A N 1
ATOM 688 C CA . THR A 1 88 ? 11.038 -3.165 7.326 1.00 84.25 88 THR A CA 1
ATOM 689 C C . THR A 1 88 ? 9.755 -2.338 7.219 1.00 84.25 88 THR A C 1
ATOM 691 O O . THR A 1 88 ? 9.793 -1.119 7.363 1.00 84.25 88 THR A O 1
ATOM 694 N N . ARG A 1 89 ? 8.607 -3.001 7.015 1.00 79.56 89 ARG A N 1
ATOM 695 C CA . ARG A 1 89 ? 7.288 -2.416 6.753 1.00 79.56 89 ARG A CA 1
ATOM 696 C C . ARG A 1 89 ? 7.167 -1.709 5.402 1.00 79.56 89 ARG A C 1
ATOM 698 O O . ARG A 1 89 ? 6.174 -1.012 5.201 1.00 79.56 89 ARG A O 1
ATOM 705 N N . ARG A 1 90 ? 8.103 -1.894 4.470 1.00 82.75 90 ARG A N 1
ATOM 706 C CA . ARG A 1 90 ? 8.029 -1.324 3.118 1.00 82.75 90 ARG A CA 1
ATOM 707 C C . ARG A 1 90 ? 7.172 -2.212 2.221 1.00 82.75 90 ARG A C 1
ATOM 709 O O . ARG A 1 90 ? 7.329 -3.432 2.212 1.00 82.75 90 ARG A O 1
ATOM 716 N N . ILE A 1 91 ? 6.277 -1.602 1.445 1.00 84.88 91 ILE A N 1
ATOM 717 C CA . ILE A 1 91 ? 5.489 -2.324 0.442 1.00 84.88 91 ILE A CA 1
ATOM 718 C C . ILE A 1 91 ? 6.334 -2.616 -0.806 1.00 84.88 91 ILE A C 1
ATOM 720 O O . ILE A 1 91 ? 6.985 -1.725 -1.356 1.00 84.88 91 ILE A O 1
ATOM 724 N N . VAL A 1 92 ? 6.280 -3.856 -1.295 1.00 83.62 92 VAL A N 1
ATOM 725 C CA . VAL A 1 92 ? 7.098 -4.358 -2.418 1.00 83.62 92 VAL A CA 1
ATOM 726 C C . VAL A 1 92 ? 6.851 -3.630 -3.742 1.00 83.62 92 VAL A C 1
ATOM 728 O O . VAL A 1 92 ? 7.731 -3.607 -4.601 1.00 83.62 92 VAL A O 1
ATOM 731 N N . CYS A 1 93 ? 5.705 -2.957 -3.898 1.00 82.31 93 CYS A N 1
ATOM 732 C CA . CYS A 1 93 ? 5.430 -2.077 -5.038 1.00 82.31 93 CYS A CA 1
ATOM 733 C C . CYS A 1 93 ? 6.527 -1.013 -5.210 1.00 82.31 93 CYS A C 1
ATOM 735 O O . CYS A 1 93 ? 6.896 -0.686 -6.337 1.00 82.31 93 CYS A O 1
ATOM 737 N N . ALA A 1 94 ? 7.132 -0.543 -4.116 1.00 84.38 94 ALA A N 1
ATOM 738 C CA . ALA A 1 94 ? 8.224 0.425 -4.148 1.00 84.38 94 ALA A CA 1
ATOM 739 C C . ALA A 1 94 ? 9.518 -0.100 -4.810 1.00 84.38 94 ALA A C 1
ATOM 741 O O . ALA A 1 94 ? 10.461 0.672 -4.968 1.00 84.38 94 ALA A O 1
ATOM 742 N N . ASN A 1 95 ? 9.608 -1.389 -5.161 1.00 86.06 95 ASN A N 1
ATOM 743 C CA . ASN A 1 95 ? 10.749 -1.949 -5.894 1.00 86.06 95 ASN A CA 1
ATOM 744 C C . ASN A 1 95 ? 10.647 -1.701 -7.405 1.00 86.06 95 ASN A C 1
ATOM 746 O O . ASN A 1 95 ? 11.670 -1.592 -8.073 1.00 86.06 95 ASN A O 1
ATOM 750 N N . CYS A 1 96 ? 9.427 -1.570 -7.936 1.00 83.00 96 CYS A N 1
ATOM 751 C CA . CYS A 1 96 ? 9.187 -1.265 -9.352 1.00 83.00 96 CYS A CA 1
ATOM 752 C C . CYS A 1 96 ? 8.723 0.182 -9.567 1.00 83.00 96 CYS A C 1
ATOM 754 O O . CYS A 1 96 ? 8.999 0.766 -10.615 1.00 83.00 96 CYS A O 1
ATOM 756 N N . TYR A 1 97 ? 8.028 0.759 -8.584 1.00 85.06 97 TYR A N 1
ATOM 757 C CA . TYR A 1 97 ? 7.541 2.135 -8.579 1.00 85.06 97 TYR A CA 1
ATOM 758 C C . TYR A 1 97 ? 8.453 2.996 -7.710 1.00 85.06 97 TYR A C 1
ATOM 760 O O . TYR A 1 97 ? 8.264 3.119 -6.502 1.00 85.06 97 TYR A O 1
ATOM 768 N N . LEU A 1 98 ? 9.484 3.557 -8.333 1.00 85.94 98 LEU A N 1
ATOM 769 C CA . LEU A 1 98 ? 10.593 4.205 -7.631 1.00 85.94 98 LEU A CA 1
ATOM 770 C C . LEU A 1 98 ? 10.305 5.657 -7.243 1.00 85.94 98 LEU A C 1
ATOM 772 O O . LEU A 1 98 ? 10.980 6.210 -6.378 1.00 85.94 98 LEU A O 1
ATOM 776 N N . ALA A 1 99 ? 9.332 6.295 -7.893 1.00 85.12 99 ALA A N 1
ATOM 777 C CA . ALA A 1 99 ? 8.908 7.635 -7.511 1.00 85.12 99 ALA A CA 1
ATOM 778 C C . ALA A 1 99 ? 8.000 7.572 -6.282 1.00 85.12 99 ALA A C 1
ATOM 780 O O . ALA A 1 99 ? 7.062 6.779 -6.244 1.00 85.12 99 ALA A O 1
ATOM 781 N N . ASN A 1 100 ? 8.254 8.448 -5.314 1.00 83.00 100 ASN A N 1
ATOM 782 C CA . ASN A 1 100 ? 7.424 8.589 -4.126 1.00 83.00 100 ASN A CA 1
ATOM 783 C C . ASN A 1 100 ? 6.327 9.638 -4.367 1.00 83.00 100 ASN A C 1
ATOM 785 O O . ASN A 1 100 ? 6.618 10.738 -4.845 1.00 83.00 100 ASN A O 1
ATOM 789 N N . LYS A 1 101 ? 5.081 9.322 -4.012 1.00 81.81 101 LYS A N 1
ATOM 790 C CA . LYS A 1 101 ? 3.975 10.288 -3.949 1.00 81.81 101 LYS A CA 1
ATOM 791 C C . LYS A 1 101 ? 3.271 10.190 -2.606 1.00 81.81 101 LYS A C 1
ATOM 793 O O . LYS A 1 101 ? 3.241 9.137 -1.982 1.00 81.81 101 LYS A O 1
ATOM 798 N N . THR A 1 102 ? 2.699 11.302 -2.160 1.00 80.31 102 THR A N 1
ATOM 799 C CA . THR A 1 102 ? 1.883 11.300 -0.949 1.00 80.31 102 THR A CA 1
ATOM 800 C C . THR A 1 102 ? 0.620 10.477 -1.176 1.00 80.31 102 THR A C 1
ATOM 802 O O . THR A 1 102 ? 0.050 10.467 -2.267 1.00 80.31 102 THR A O 1
ATOM 805 N N . MET A 1 103 ? 0.205 9.768 -0.135 1.00 83.25 103 MET A N 1
ATOM 806 C CA . MET A 1 103 ? -1.063 9.061 -0.050 1.00 83.25 103 MET A CA 1
ATOM 807 C C . MET A 1 103 ? -1.613 9.317 1.347 1.00 83.25 103 MET A C 1
ATOM 809 O O . MET A 1 103 ? -0.857 9.307 2.318 1.00 83.25 103 MET A O 1
ATOM 813 N N . GLU A 1 104 ? -2.913 9.543 1.441 1.00 80.94 104 GLU A N 1
ATOM 814 C CA . GLU A 1 104 ? -3.612 9.754 2.703 1.00 80.94 104 GLU A CA 1
ATOM 815 C C . GLU A 1 104 ? -4.652 8.649 2.872 1.00 80.94 104 GLU A C 1
ATOM 817 O O . GLU A 1 104 ? -5.306 8.242 1.909 1.00 80.94 104 GLU A O 1
ATOM 822 N N . ILE A 1 105 ? -4.776 8.140 4.094 1.00 85.69 105 ILE A N 1
ATOM 823 C CA . ILE A 1 105 ? -5.774 7.136 4.452 1.00 85.69 105 ILE A CA 1
ATOM 824 C C . ILE A 1 105 ? -6.616 7.725 5.577 1.00 85.69 105 ILE A C 1
ATOM 826 O O . ILE A 1 105 ? -6.098 8.029 6.651 1.00 85.69 105 ILE A O 1
ATOM 830 N N . GLU A 1 106 ? -7.910 7.874 5.329 1.00 85.12 106 GLU A N 1
ATOM 831 C CA . GLU A 1 106 ? -8.887 8.332 6.309 1.00 85.12 106 GLU A CA 1
ATOM 832 C C . GLU A 1 106 ? -9.736 7.138 6.746 1.00 85.12 106 GLU A C 1
ATOM 834 O O . GLU A 1 106 ? -10.382 6.478 5.930 1.00 85.12 106 GLU A O 1
ATOM 839 N N . VAL A 1 107 ? -9.732 6.859 8.047 1.00 90.19 107 VAL A N 1
ATOM 840 C CA . VAL A 1 107 ? -10.603 5.868 8.687 1.00 90.19 107 VAL A CA 1
ATOM 841 C C . VAL A 1 107 ? -11.221 6.489 9.939 1.00 90.19 107 VAL A C 1
ATOM 843 O O . VAL A 1 107 ? -10.620 7.393 10.532 1.00 90.19 107 VAL A O 1
ATOM 846 N N . PRO A 1 108 ? -12.404 6.034 10.381 1.00 90.00 108 PRO A N 1
ATOM 847 C CA . PRO A 1 108 ? -12.935 6.425 11.679 1.00 90.00 108 PRO A CA 1
ATOM 848 C C . PRO A 1 108 ? -11.970 6.037 12.802 1.00 90.00 108 PRO A C 1
ATOM 850 O O . PRO A 1 108 ? -11.377 4.962 12.778 1.00 90.00 108 PRO A O 1
ATOM 853 N N . GLN A 1 109 ? -11.860 6.881 13.829 1.00 90.06 109 GLN A N 1
ATOM 854 C CA . GLN A 1 109 ? -10.982 6.618 14.977 1.00 90.06 109 GLN A CA 1
ATOM 855 C C . GLN A 1 109 ? -11.379 5.340 15.738 1.00 90.06 109 GLN A C 1
ATOM 857 O O . GLN A 1 109 ? -10.524 4.626 16.263 1.00 90.06 109 GLN A O 1
ATOM 862 N N . ALA A 1 110 ? -12.679 5.053 15.808 1.00 88.44 110 ALA A N 1
ATOM 863 C CA . ALA A 1 110 ? -13.206 3.851 16.429 1.00 88.44 110 ALA A CA 1
ATOM 864 C C . ALA A 1 110 ? -14.450 3.355 15.692 1.00 88.44 110 ALA A C 1
ATOM 866 O O . ALA A 1 110 ? -15.255 4.156 15.212 1.00 88.44 110 ALA A O 1
ATOM 867 N N . VAL A 1 111 ? -14.619 2.035 15.652 1.00 90.62 111 VAL A N 1
ATOM 868 C CA . VAL A 1 111 ? -15.791 1.369 15.071 1.00 90.62 111 VAL A CA 1
ATOM 869 C C . VAL A 1 111 ? -16.330 0.322 16.034 1.00 90.62 111 VAL A C 1
ATOM 871 O O . VAL A 1 111 ? -15.570 -0.338 16.747 1.00 90.62 111 VAL A O 1
ATOM 874 N N . HIS A 1 112 ? -17.652 0.184 16.080 1.00 84.06 112 HIS A N 1
ATOM 875 C CA . HIS A 1 112 ? -18.285 -0.880 16.847 1.00 84.06 112 HIS A CA 1
ATOM 876 C C . HIS A 1 112 ? -18.186 -2.224 16.109 1.00 84.06 112 HIS A C 1
ATOM 878 O O . HIS A 1 112 ? -18.155 -2.245 14.875 1.00 84.06 112 HIS A O 1
ATOM 884 N N . PRO A 1 113 ? -18.181 -3.348 16.849 1.00 80.38 113 PRO A N 1
ATOM 885 C CA . PRO A 1 113 ? -18.411 -4.679 16.297 1.00 80.38 113 PRO A CA 1
ATOM 886 C C . PRO A 1 113 ? -19.561 -4.702 15.286 1.00 80.38 113 PRO A C 1
ATOM 888 O O . PRO A 1 113 ? -20.592 -4.066 15.514 1.00 80.38 113 PRO A O 1
ATOM 891 N N . ASN A 1 114 ? -19.398 -5.454 14.194 1.00 76.38 114 ASN A N 1
ATOM 892 C CA . ASN A 1 114 ? -20.437 -5.653 13.178 1.00 76.38 114 ASN A CA 1
ATOM 893 C C . ASN A 1 114 ? -21.009 -4.346 12.575 1.00 76.38 114 ASN A C 1
ATOM 895 O O . ASN A 1 114 ? -22.205 -4.238 12.306 1.00 76.38 114 ASN A O 1
ATOM 899 N N . THR A 1 115 ? -20.159 -3.329 12.395 1.00 77.06 115 THR A N 1
ATOM 900 C CA . THR A 1 115 ? -20.516 -2.057 11.747 1.00 77.06 115 THR A CA 1
ATOM 901 C C . THR A 1 115 ? -19.773 -1.907 10.425 1.00 77.06 115 THR A C 1
ATOM 903 O O . THR A 1 115 ? -18.551 -2.032 10.387 1.00 77.06 115 THR A O 1
ATOM 906 N N . VAL A 1 116 ? -20.495 -1.586 9.349 1.00 80.75 116 VAL A N 1
ATOM 907 C CA . VAL A 1 116 ? -19.877 -1.192 8.075 1.00 80.75 116 VAL A CA 1
ATOM 908 C C . VAL A 1 116 ? -19.324 0.226 8.211 1.00 80.75 116 VAL A C 1
ATOM 910 O O . VAL A 1 116 ? -20.047 1.136 8.616 1.00 80.75 116 VAL A O 1
ATOM 913 N N . PHE A 1 117 ? -18.054 0.418 7.862 1.00 85.56 117 PHE A N 1
ATOM 914 C CA . PHE A 1 117 ? -17.407 1.727 7.832 1.00 85.56 117 PHE A CA 1
ATOM 915 C C . PHE A 1 117 ? -16.654 1.936 6.520 1.00 85.56 117 PHE A C 1
ATOM 917 O O . PHE A 1 117 ? -16.312 0.984 5.822 1.00 85.56 117 PHE A O 1
ATOM 924 N N . GLU A 1 118 ? -16.396 3.198 6.193 1.00 80.88 118 GLU A N 1
ATOM 925 C CA . GLU A 1 118 ? -15.653 3.577 4.997 1.00 80.88 118 GLU A CA 1
ATOM 926 C C . GLU A 1 118 ? -14.184 3.841 5.349 1.00 80.88 118 GLU A C 1
ATOM 928 O O . GLU A 1 118 ? -13.884 4.588 6.281 1.00 80.88 118 GLU A O 1
ATOM 933 N N . ALA A 1 119 ? -13.274 3.226 4.594 1.00 82.25 119 ALA A N 1
ATOM 934 C CA . ALA A 1 119 ? -11.853 3.546 4.603 1.00 82.25 119 ALA A CA 1
ATOM 935 C C . ALA A 1 119 ? -11.515 4.270 3.296 1.00 82.25 119 ALA A C 1
ATOM 937 O O . ALA A 1 119 ? -11.503 3.665 2.223 1.00 82.25 119 ALA A O 1
ATOM 938 N N . VAL A 1 120 ? -11.265 5.575 3.376 1.00 79.69 120 VAL A N 1
ATOM 939 C CA . VAL A 1 120 ? -11.030 6.412 2.198 1.00 79.69 120 VAL A CA 1
ATOM 940 C C . VAL A 1 120 ? -9.533 6.501 1.942 1.00 79.69 120 VAL A C 1
ATOM 942 O O . VAL A 1 120 ? -8.781 7.053 2.742 1.00 79.69 120 VAL A O 1
ATOM 945 N N . VAL A 1 121 ? -9.095 5.988 0.795 1.00 80.19 121 VAL A N 1
ATOM 946 C CA . VAL A 1 121 ? -7.708 6.119 0.336 1.00 80.19 121 VAL A CA 1
ATOM 947 C C . VAL A 1 121 ? -7.633 7.247 -0.686 1.00 80.19 121 VAL A C 1
ATOM 949 O O . VAL A 1 121 ? -8.147 7.138 -1.802 1.00 80.19 121 VAL A O 1
ATOM 952 N N . ARG A 1 122 ? -6.971 8.345 -0.321 1.00 76.88 122 ARG A N 1
ATOM 953 C CA . ARG A 1 122 ? -6.713 9.471 -1.219 1.00 76.88 122 ARG A CA 1
ATOM 954 C C . ARG A 1 122 ? -5.311 9.359 -1.784 1.00 76.88 122 ARG A C 1
ATOM 956 O O . ARG A 1 122 ? -4.312 9.428 -1.075 1.00 76.88 122 ARG A O 1
ATOM 963 N N . ILE A 1 123 ? -5.243 9.261 -3.102 1.00 80.44 123 ILE A N 1
ATOM 964 C CA . ILE A 1 123 ? -3.993 9.370 -3.847 1.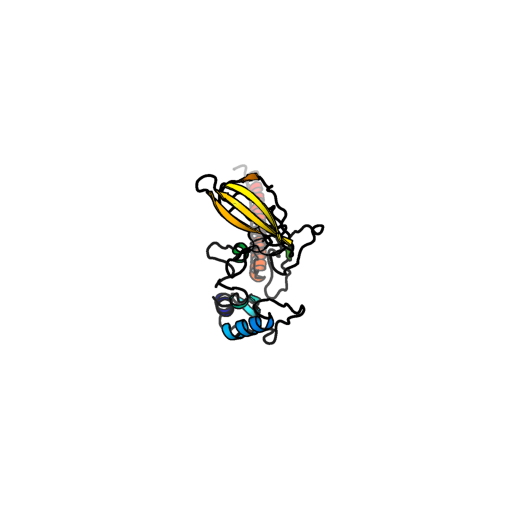00 80.44 123 ILE A CA 1
ATOM 965 C C . ILE A 1 123 ? -4.105 10.688 -4.619 1.00 80.44 123 ILE A C 1
ATOM 967 O O . ILE A 1 123 ? -4.856 10.745 -5.593 1.00 80.44 123 ILE A O 1
ATOM 971 N N . PRO A 1 124 ? -3.491 11.797 -4.188 1.00 77.88 124 PRO A N 1
ATOM 972 C CA . PRO A 1 124 ? -3.510 13.034 -4.958 1.00 77.88 124 PRO A CA 1
ATOM 973 C C . PRO A 1 124 ? -2.719 12.874 -6.263 1.00 77.88 124 PRO A C 1
ATOM 975 O O . PRO A 1 124 ? -1.642 12.277 -6.306 1.00 77.88 124 PRO A O 1
ATOM 978 N N . TYR A 1 125 ? -3.257 13.413 -7.353 1.00 73.50 125 TYR A N 1
ATOM 979 C CA . TYR A 1 125 ? -2.567 13.489 -8.638 1.00 73.50 125 TYR A CA 1
ATOM 980 C C . TYR A 1 125 ? -3.056 14.691 -9.438 1.00 73.50 125 TYR A C 1
ATOM 982 O O . TYR A 1 125 ? -4.178 15.161 -9.255 1.00 73.50 125 TYR A O 1
ATOM 990 N N . ASP A 1 126 ? -2.201 15.175 -10.331 1.00 74.50 126 ASP A N 1
ATOM 991 C CA . ASP A 1 126 ? -2.550 16.254 -11.241 1.00 74.50 126 ASP A CA 1
ATOM 992 C C . ASP A 1 126 ? -3.363 15.701 -12.421 1.00 74.50 126 ASP A C 1
ATOM 994 O O . ASP A 1 126 ? -2.859 14.904 -13.216 1.00 74.50 126 ASP A O 1
ATOM 998 N N . MET A 1 127 ? -4.626 16.123 -12.531 1.00 70.94 127 MET A N 1
ATOM 999 C CA . MET A 1 127 ? -5.528 15.706 -13.610 1.00 70.94 127 MET A CA 1
ATOM 1000 C C . MET A 1 127 ? -5.250 16.406 -14.947 1.00 70.94 127 MET A C 1
ATOM 1002 O O . MET A 1 127 ? -5.787 15.985 -15.971 1.00 70.94 127 MET A O 1
ATOM 1006 N N . GLN A 1 128 ? -4.429 17.460 -14.969 1.00 74.75 128 GLN A N 1
ATOM 1007 C CA . GLN A 1 128 ? -4.054 18.144 -16.210 1.00 74.75 128 GLN A CA 1
ATOM 1008 C C . GLN A 1 128 ? -2.989 17.367 -17.001 1.00 74.75 128 GLN A C 1
ATOM 1010 O O . GLN A 1 128 ? -2.815 17.594 -18.200 1.00 74.75 128 GLN A O 1
ATOM 1015 N N . LEU A 1 129 ? -2.306 16.410 -16.362 1.00 62.66 129 LEU A N 1
ATOM 1016 C CA . LEU A 1 129 ? -1.298 15.557 -16.985 1.00 62.66 129 LEU A CA 1
ATOM 1017 C C . LEU A 1 129 ? -1.926 14.238 -17.466 1.00 62.66 129 LEU A C 1
ATOM 1019 O O . LEU A 1 129 ? -2.433 13.440 -16.680 1.00 62.66 129 LEU A O 1
ATOM 1023 N N . LYS A 1 130 ? -1.869 13.971 -18.778 1.00 52.62 130 LYS A N 1
ATOM 1024 C CA . LYS A 1 130 ? -2.412 12.743 -19.388 1.00 52.62 130 LYS A CA 1
ATOM 1025 C C . LYS A 1 130 ? -1.534 11.533 -19.034 1.00 52.62 130 LYS A C 1
ATOM 1027 O O . LYS A 1 130 ? -0.375 11.481 -19.437 1.00 52.62 130 LYS A O 1
ATOM 1032 N N . GLN A 1 131 ? -2.080 10.546 -18.318 1.00 56.25 131 GLN A N 1
ATOM 1033 C CA . GLN A 1 131 ? -1.359 9.337 -17.886 1.00 56.25 131 GLN A CA 1
ATOM 1034 C C . GLN A 1 131 ? -2.195 8.065 -18.101 1.00 56.25 131 GLN A C 1
ATOM 1036 O O . GLN A 1 131 ? -3.422 8.121 -18.148 1.00 56.25 131 GLN A O 1
ATOM 1041 N N . VAL A 1 132 ? -1.526 6.913 -18.233 1.00 47.91 132 VAL A N 1
ATOM 1042 C CA . VAL A 1 132 ? -2.177 5.591 -18.287 1.00 47.91 132 VAL A CA 1
ATOM 1043 C C . VAL A 1 132 ? -2.533 5.170 -16.858 1.00 47.91 132 VAL A C 1
ATOM 1045 O O . VAL A 1 132 ? -1.652 5.118 -15.998 1.00 47.91 132 VAL A O 1
ATOM 1048 N N . LEU A 1 133 ? -3.819 4.919 -16.606 1.00 39.31 133 LEU A N 1
ATOM 1049 C CA . LEU A 1 133 ? -4.356 4.495 -15.310 1.00 39.31 133 LEU A CA 1
ATOM 1050 C C . LEU A 1 133 ? -3.974 3.038 -15.006 1.00 39.31 133 LEU A C 1
ATOM 1052 O O . LEU A 1 133 ? -4.063 2.179 -15.878 1.00 39.31 133 LEU A O 1
ATOM 1056 N N . ALA A 1 134 ? -3.598 2.770 -13.758 1.00 36.38 134 ALA A N 1
ATOM 1057 C CA . ALA A 1 134 ? -3.549 1.435 -13.168 1.00 36.38 134 ALA A CA 1
ATOM 1058 C C . ALA A 1 134 ? -4.247 1.521 -11.801 1.00 36.38 134 ALA A C 1
ATOM 1060 O O . ALA A 1 134 ? -4.018 2.484 -11.068 1.00 36.38 134 ALA A O 1
ATOM 1061 N N . ASN A 1 135 ? -5.133 0.572 -11.492 1.00 30.94 135 ASN A N 1
ATOM 1062 C CA . ASN A 1 135 ? -5.870 0.537 -10.228 1.00 30.94 135 ASN A CA 1
ATOM 1063 C C . ASN A 1 135 ? -5.009 -0.111 -9.131 1.00 30.94 135 ASN A C 1
ATOM 1065 O O . ASN A 1 135 ? -4.379 -1.140 -9.352 1.00 30.94 135 ASN A O 1
ATOM 1069 N N . GLY A 1 136 ? -4.975 0.524 -7.959 1.00 46.19 136 GLY A N 1
ATOM 1070 C CA . GLY A 1 136 ? -4.140 0.180 -6.804 1.00 46.19 136 GLY A CA 1
ATOM 1071 C C . GLY A 1 136 ? -3.549 1.447 -6.175 1.00 46.19 136 GLY A C 1
ATOM 1072 O O . GLY A 1 136 ? -3.639 2.520 -6.765 1.00 46.19 136 GLY A O 1
ATOM 1073 N N . GLY A 1 137 ? -2.911 1.355 -5.002 1.00 54.66 137 GLY A N 1
ATOM 1074 C CA . GLY A 1 137 ? -2.239 2.473 -4.294 1.00 54.66 137 GLY A CA 1
ATOM 1075 C C . GLY A 1 137 ? -1.109 3.191 -5.064 1.00 54.66 137 GLY A C 1
ATOM 1076 O O . GLY A 1 137 ? -0.345 3.967 -4.497 1.00 54.66 137 GLY A O 1
ATOM 1077 N N . ASN A 1 138 ? -0.965 2.905 -6.354 1.00 59.41 138 ASN A N 1
ATOM 1078 C CA . ASN A 1 138 ? 0.000 3.472 -7.272 1.00 59.41 138 ASN A CA 1
ATOM 1079 C C . ASN A 1 138 ? -0.741 4.175 -8.420 1.00 59.41 138 ASN A C 1
ATOM 1081 O O . ASN A 1 138 ? -1.693 3.634 -8.976 1.00 59.41 138 ASN A O 1
ATOM 1085 N N . ARG A 1 139 ? -0.248 5.348 -8.832 1.00 69.06 139 ARG A N 1
ATOM 1086 C CA . ARG A 1 139 ? -0.688 6.009 -10.067 1.00 69.06 139 ARG A CA 1
ATOM 1087 C C . ARG A 1 139 ? 0.461 6.130 -11.058 1.00 69.06 139 ARG A C 1
ATOM 1089 O O . ARG A 1 139 ? 1.532 6.629 -10.720 1.00 69.06 139 ARG A O 1
ATOM 1096 N N . GLY A 1 140 ? 0.191 5.744 -12.305 1.00 71.12 140 GLY A N 1
ATOM 1097 C CA . GLY A 1 140 ? 1.162 5.730 -13.399 1.00 71.12 140 GLY A CA 1
ATOM 1098 C C . GLY A 1 140 ? 1.844 4.369 -13.582 1.00 71.12 140 GLY A C 1
ATOM 1099 O O . GLY A 1 140 ? 1.612 3.425 -12.829 1.00 71.12 140 GLY A O 1
ATOM 1100 N N . ARG A 1 141 ? 2.677 4.258 -14.623 1.00 80.00 141 ARG A N 1
ATOM 1101 C CA . ARG A 1 141 ? 3.385 3.016 -14.985 1.00 80.00 141 ARG A CA 1
ATOM 1102 C C . ARG A 1 141 ? 4.664 2.825 -14.166 1.00 80.00 141 ARG A C 1
ATOM 1104 O O . ARG A 1 141 ? 5.348 3.799 -13.853 1.00 80.00 141 ARG A O 1
ATOM 1111 N N . GLY A 1 142 ? 5.005 1.571 -13.879 1.00 81.25 142 GLY A N 1
ATOM 1112 C CA . GLY A 1 142 ? 6.239 1.207 -13.177 1.00 81.25 142 GLY A CA 1
ATOM 1113 C C . GLY A 1 142 ? 7.488 1.486 -14.004 1.00 81.25 142 GLY A C 1
ATOM 1114 O O . GLY A 1 142 ? 7.406 1.688 -15.215 1.00 81.25 142 GLY A O 1
ATOM 1115 N N . GLN A 1 143 ? 8.641 1.517 -13.339 1.00 85.06 143 GLN A N 1
ATOM 1116 C CA . GLN A 1 143 ? 9.942 1.755 -13.964 1.00 85.06 143 GLN A CA 1
ATOM 1117 C C . GLN A 1 143 ? 10.620 0.450 -14.390 1.00 85.06 143 GLN A C 1
ATOM 1119 O O . GLN A 1 143 ? 11.346 0.462 -15.381 1.00 85.06 143 GLN A O 1
ATOM 1124 N N . ILE A 1 144 ? 10.385 -0.643 -13.663 1.00 84.88 144 ILE A N 1
ATOM 1125 C CA . ILE A 1 144 ? 11.080 -1.928 -13.806 1.00 84.88 144 ILE A CA 1
ATOM 1126 C C . ILE A 1 144 ? 10.048 -3.034 -14.046 1.00 84.88 144 ILE A C 1
ATOM 1128 O O . ILE A 1 144 ? 8.991 -3.038 -13.411 1.00 84.88 144 ILE A O 1
ATOM 1132 N N . TYR A 1 145 ? 10.350 -3.937 -14.975 1.00 79.44 145 TYR A N 1
ATOM 1133 C CA . TYR A 1 145 ? 9.575 -5.148 -15.229 1.00 79.44 145 TYR A CA 1
ATOM 1134 C C . TYR A 1 145 ? 10.053 -6.312 -14.342 1.00 79.44 145 TYR A C 1
ATOM 1136 O O . TYR A 1 145 ? 11.171 -6.270 -13.825 1.00 79.44 145 TYR A O 1
ATOM 1144 N N . PRO A 1 146 ? 9.237 -7.364 -14.147 1.00 71.50 146 PRO A N 1
ATOM 1145 C CA . PRO A 1 146 ? 9.605 -8.494 -13.289 1.00 71.50 146 PRO A CA 1
ATOM 1146 C C . PRO A 1 146 ? 10.884 -9.245 -13.689 1.00 71.50 146 PRO A C 1
ATOM 1148 O O . PRO A 1 146 ? 11.553 -9.806 -12.828 1.00 71.50 146 PRO A O 1
ATOM 1151 N N . ASP A 1 147 ? 11.251 -9.226 -14.972 1.00 76.25 147 ASP A N 1
ATOM 1152 C CA . ASP A 1 147 ? 12.505 -9.786 -15.498 1.00 76.25 147 ASP A CA 1
ATOM 1153 C C . ASP A 1 147 ? 13.749 -8.942 -15.137 1.00 76.25 147 ASP A C 1
ATOM 1155 O O . ASP A 1 147 ? 14.880 -9.316 -15.446 1.00 76.25 147 ASP A O 1
ATOM 1159 N N . GLY A 1 148 ? 13.550 -7.793 -14.483 1.00 78.06 148 GLY A N 1
ATOM 1160 C CA . GLY A 1 148 ? 14.585 -6.826 -14.131 1.00 78.06 148 GLY A CA 1
ATOM 1161 C C . GLY A 1 148 ? 14.890 -5.812 -15.235 1.00 78.06 148 GLY A C 1
ATOM 1162 O O . GLY A 1 148 ? 15.704 -4.907 -15.022 1.00 78.06 148 GLY A O 1
ATOM 116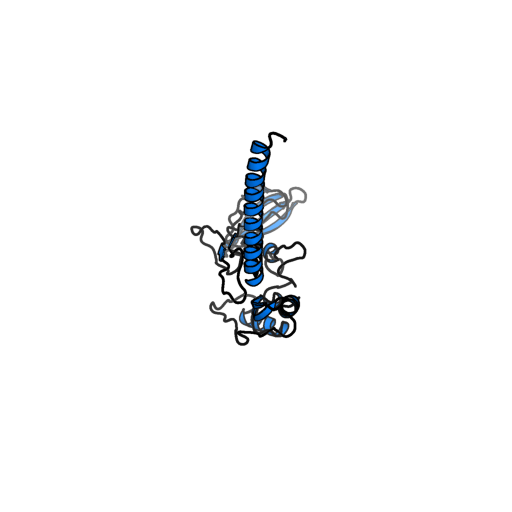3 N N . SER A 1 149 ? 14.247 -5.911 -16.402 1.00 83.38 149 SER A N 1
ATOM 1164 C CA . SER A 1 149 ? 14.451 -4.964 -17.494 1.00 83.38 149 SER A CA 1
ATOM 1165 C C . SER A 1 149 ? 13.804 -3.605 -17.194 1.00 83.38 149 SER A C 1
ATOM 1167 O O . SER A 1 149 ? 12.793 -3.479 -16.494 1.00 83.38 149 SER A O 1
ATOM 1169 N N . LYS A 1 150 ? 14.423 -2.534 -17.707 1.00 86.94 150 LYS A N 1
ATOM 1170 C CA . LYS A 1 150 ? 13.926 -1.162 -17.538 1.00 86.94 150 LYS A CA 1
ATOM 1171 C C . LYS A 1 150 ? 12.809 -0.876 -18.538 1.00 86.94 150 LYS A C 1
ATOM 1173 O O . LYS A 1 150 ? 12.955 -1.106 -19.737 1.00 86.94 150 LYS A O 1
ATOM 1178 N N . SER A 1 151 ? 11.729 -0.279 -18.055 1.00 87.19 151 SER A N 1
ATOM 1179 C CA . SER A 1 151 ? 10.670 0.270 -18.897 1.00 87.19 151 SER A CA 1
ATOM 1180 C C . SER A 1 151 ? 11.065 1.618 -19.507 1.00 87.19 151 SER A C 1
ATOM 1182 O O . SER A 1 151 ? 11.959 2.320 -19.038 1.00 87.19 151 SER A O 1
ATOM 1184 N N . ASN A 1 152 ? 10.280 2.064 -20.485 1.00 86.56 152 ASN A N 1
ATOM 1185 C CA . ASN A 1 152 ? 10.386 3.407 -21.048 1.00 86.56 152 ASN A CA 1
ATOM 1186 C C . ASN A 1 152 ? 9.840 4.535 -20.142 1.00 86.56 152 ASN A C 1
ATOM 1188 O O . ASN A 1 152 ? 9.677 5.647 -20.627 1.00 86.56 152 ASN A O 1
ATOM 1192 N N . ASN A 1 153 ? 9.514 4.270 -18.870 1.00 87.69 153 ASN A N 1
ATOM 1193 C CA . ASN A 1 153 ? 9.076 5.282 -17.898 1.00 87.69 153 ASN A CA 1
ATOM 1194 C C . ASN A 1 153 ? 10.161 5.582 -16.844 1.00 87.69 153 ASN A C 1
ATOM 1196 O O . ASN A 1 153 ? 9.861 5.763 -15.664 1.00 87.69 153 ASN A O 1
ATOM 1200 N N . MET A 1 154 ? 11.428 5.558 -17.261 1.00 88.12 154 MET A N 1
ATOM 1201 C CA . MET A 1 154 ? 12.612 5.755 -16.421 1.00 88.12 154 MET A CA 1
ATOM 1202 C C . MET A 1 154 ? 13.659 6.587 -17.170 1.00 88.12 154 MET A C 1
ATOM 1204 O O . MET A 1 154 ? 13.636 6.650 -18.397 1.00 88.12 154 MET A O 1
ATOM 1208 N N . VAL A 1 155 ? 14.584 7.203 -16.435 1.00 91.56 155 VAL A N 1
ATOM 1209 C CA . VAL A 1 155 ? 15.766 7.865 -17.001 1.00 91.56 155 VAL A CA 1
ATOM 1210 C C . VAL A 1 155 ? 16.773 6.824 -17.507 1.00 91.56 155 VAL A C 1
ATOM 1212 O O . VAL A 1 155 ? 17.038 5.825 -16.831 1.00 91.56 155 VAL A O 1
ATOM 1215 N N . TYR A 1 156 ? 17.338 7.070 -18.689 1.00 93.38 156 TYR A N 1
ATOM 1216 C CA . TYR A 1 156 ? 18.430 6.279 -19.256 1.00 93.38 156 TYR A CA 1
ATOM 1217 C C . TYR A 1 156 ? 19.751 7.034 -19.082 1.00 93.38 156 TYR A C 1
ATOM 1219 O O . TYR A 1 156 ? 19.869 8.179 -19.516 1.00 93.38 156 TYR A O 1
ATOM 1227 N N . ASN A 1 157 ? 20.728 6.389 -18.444 1.00 93.94 157 ASN A N 1
ATOM 1228 C CA . ASN A 1 157 ? 22.035 6.969 -18.131 1.00 93.94 157 ASN A CA 1
ATOM 1229 C C . ASN A 1 157 ? 23.117 6.423 -19.069 1.00 93.94 157 ASN A C 1
ATOM 1231 O O . ASN A 1 157 ? 22.961 5.338 -19.628 1.00 93.94 157 ASN A O 1
ATOM 1235 N N . ALA A 1 158 ? 24.211 7.168 -19.200 1.00 93.56 158 ALA A N 1
ATOM 1236 C CA . ALA A 1 158 ? 25.363 6.812 -20.013 1.00 93.56 158 ALA A CA 1
ATOM 1237 C C . ALA A 1 158 ? 26.117 5.604 -19.445 1.00 93.56 158 ALA A C 1
ATOM 1239 O O . ALA A 1 158 ? 26.571 5.630 -18.297 1.00 93.56 158 ALA A O 1
ATOM 1240 N N . THR A 1 159 ? 26.330 4.579 -20.272 1.00 92.44 159 THR A N 1
ATOM 1241 C CA . THR A 1 159 ? 27.058 3.362 -19.864 1.00 92.44 159 THR A CA 1
ATOM 1242 C C . THR A 1 159 ? 28.573 3.585 -19.751 1.00 92.44 159 THR A C 1
ATOM 1244 O O . THR A 1 159 ? 29.271 2.799 -19.111 1.00 92.44 159 THR A O 1
ATOM 1247 N N . ALA A 1 160 ? 29.111 4.653 -20.350 1.00 91.06 160 ALA A N 1
ATOM 1248 C CA . ALA A 1 160 ? 30.540 4.968 -20.349 1.00 91.06 160 ALA A CA 1
ATOM 1249 C C . ALA A 1 160 ? 30.804 6.481 -20.331 1.00 91.06 160 ALA A C 1
ATOM 1251 O O . ALA A 1 160 ? 29.982 7.278 -20.779 1.00 91.06 160 ALA A O 1
ATOM 1252 N N . THR A 1 161 ? 31.984 6.870 -19.840 1.00 92.06 161 THR A N 1
ATOM 1253 C CA . THR A 1 161 ? 32.505 8.239 -19.986 1.00 92.06 161 THR A CA 1
ATOM 1254 C C . THR A 1 161 ? 33.077 8.403 -21.390 1.00 92.06 161 THR A C 1
ATOM 1256 O O . THR A 1 161 ? 33.827 7.544 -21.848 1.00 92.06 161 THR A O 1
ATOM 1259 N N . GLY A 1 162 ? 32.775 9.503 -22.074 1.00 92.56 162 GLY A N 1
ATOM 1260 C CA . GLY A 1 162 ? 33.287 9.717 -23.422 1.00 92.56 162 GLY A CA 1
ATOM 1261 C C . GLY A 1 162 ? 32.613 10.858 -24.169 1.00 92.56 162 GLY A C 1
ATOM 1262 O O . GLY A 1 162 ? 31.913 11.678 -23.584 1.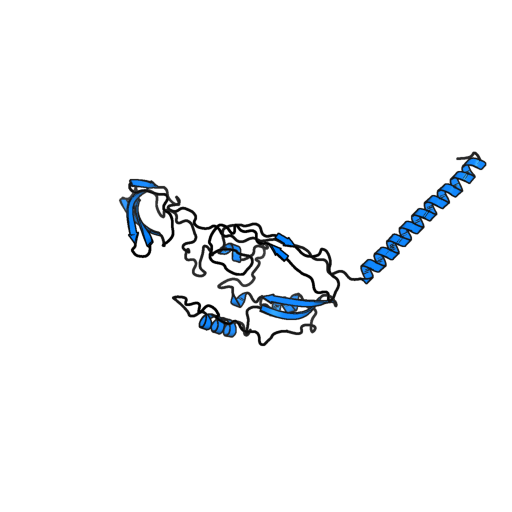00 92.56 162 GLY A O 1
ATOM 1263 N N . ILE A 1 163 ? 32.834 10.901 -25.482 1.00 92.44 163 ILE A N 1
ATOM 1264 C CA . ILE A 1 163 ? 32.220 11.888 -26.378 1.00 92.44 163 ILE A CA 1
ATOM 1265 C C . ILE A 1 163 ? 31.111 11.214 -27.182 1.00 92.44 163 ILE A C 1
ATOM 1267 O O . ILE A 1 163 ? 31.330 10.157 -27.787 1.00 92.44 163 ILE A O 1
ATOM 1271 N N . VAL A 1 164 ? 29.940 11.847 -27.235 1.00 94.19 164 VAL A N 1
ATOM 1272 C CA . VAL A 1 164 ? 28.818 11.409 -28.071 1.00 94.19 164 VAL A CA 1
ATOM 1273 C C . VAL A 1 164 ? 29.179 11.620 -29.540 1.00 94.19 164 VAL A C 1
ATOM 1275 O O . VAL A 1 164 ? 29.318 12.749 -30.007 1.00 94.19 164 VAL A O 1
ATOM 1278 N N . ARG A 1 165 ? 29.357 10.534 -30.295 1.00 92.88 165 ARG A N 1
ATOM 1279 C CA . ARG A 1 165 ? 29.722 10.600 -31.719 1.00 92.88 165 ARG A CA 1
ATOM 1280 C C . ARG A 1 165 ? 28.528 10.749 -32.633 1.00 92.88 165 ARG A C 1
ATOM 1282 O O . ARG A 1 165 ? 28.635 11.440 -33.639 1.00 92.88 165 ARG A O 1
ATOM 1289 N N . LYS A 1 166 ? 27.459 10.016 -32.335 1.00 93.75 166 LYS A N 1
ATOM 1290 C CA . LYS A 1 166 ? 26.321 9.880 -33.236 1.00 93.75 166 LYS A CA 1
ATOM 1291 C C . LYS A 1 166 ? 25.060 9.544 -32.462 1.00 93.75 166 LYS A C 1
ATOM 1293 O O . LYS A 1 166 ? 25.103 8.677 -31.587 1.00 93.75 166 LYS A O 1
ATOM 1298 N N . ILE A 1 167 ? 23.956 10.181 -32.834 1.00 94.75 167 ILE A N 1
ATOM 1299 C CA . ILE A 1 167 ? 22.616 9.892 -32.327 1.00 94.75 167 ILE A CA 1
ATOM 1300 C C . ILE A 1 167 ? 21.724 9.518 -33.517 1.00 94.75 167 ILE A C 1
ATOM 1302 O O . ILE A 1 167 ? 21.449 10.332 -34.394 1.00 94.75 167 ILE A O 1
ATOM 1306 N N . ILE A 1 168 ? 21.253 8.271 -33.562 1.00 94.56 168 ILE A N 1
ATOM 1307 C CA . ILE A 1 168 ? 20.355 7.777 -34.615 1.00 94.56 168 ILE A CA 1
ATOM 1308 C C . ILE A 1 168 ? 18.955 7.602 -34.038 1.00 94.56 168 ILE A C 1
ATOM 1310 O O . ILE A 1 168 ? 18.765 6.882 -33.062 1.00 94.56 168 ILE A O 1
ATOM 1314 N N . ARG A 1 169 ? 17.949 8.213 -34.670 1.00 91.12 169 ARG A N 1
ATOM 1315 C CA . ARG A 1 169 ? 16.541 7.981 -34.328 1.00 91.12 169 ARG A CA 1
ATOM 1316 C C . ARG A 1 169 ? 16.022 6.731 -35.044 1.00 91.12 169 ARG A C 1
ATOM 1318 O O . ARG A 1 169 ? 16.099 6.648 -36.266 1.00 91.12 169 ARG A O 1
ATOM 1325 N N . LYS A 1 170 ? 15.478 5.770 -34.294 1.00 89.69 170 LYS A N 1
ATOM 1326 C CA . LYS A 1 170 ? 14.887 4.531 -34.834 1.00 89.69 170 LYS A CA 1
ATOM 1327 C C . LYS A 1 170 ? 13.477 4.783 -35.370 1.00 89.69 170 LYS A C 1
ATOM 1329 O O . LYS A 1 170 ? 12.754 5.624 -34.836 1.00 89.69 170 LYS A O 1
ATOM 1334 N N . GLU A 1 171 ? 13.048 3.989 -36.352 1.00 81.81 171 GLU A N 1
ATOM 1335 C CA . GLU A 1 171 ? 11.720 4.100 -36.989 1.00 81.81 171 GLU A CA 1
ATOM 1336 C C . GLU A 1 171 ? 10.559 4.027 -35.983 1.00 81.81 171 GLU A C 1
ATOM 1338 O O . GLU A 1 171 ? 9.589 4.770 -36.090 1.00 81.81 171 GLU A O 1
ATOM 1343 N N . LYS A 1 172 ? 10.692 3.198 -34.937 1.00 79.69 172 LYS A N 1
ATOM 1344 C CA . LYS A 1 172 ? 9.694 3.052 -33.861 1.00 79.69 172 LYS A CA 1
ATOM 1345 C C . LYS A 1 172 ? 9.740 4.163 -32.791 1.00 79.69 172 LYS A C 1
ATOM 1347 O O . LYS A 1 172 ? 9.011 4.083 -31.808 1.00 79.69 172 LYS A O 1
ATOM 1352 N N . GLY A 1 173 ? 10.572 5.199 -32.960 1.00 78.62 173 GLY A N 1
ATOM 1353 C CA . GLY A 1 173 ? 10.568 6.410 -32.127 1.00 78.62 173 GLY A CA 1
ATOM 1354 C C . GLY A 1 173 ? 11.549 6.455 -30.945 1.00 78.62 173 GLY A C 1
ATOM 1355 O O . GLY A 1 173 ? 11.382 7.327 -30.095 1.00 78.62 173 GLY A O 1
ATOM 1356 N N . GLY A 1 174 ? 12.531 5.547 -30.878 1.00 88.31 174 GLY A N 1
ATOM 1357 C CA . GLY A 1 174 ? 13.633 5.541 -29.895 1.00 88.31 174 GLY A CA 1
ATOM 1358 C C . GLY A 1 174 ? 14.959 6.068 -30.462 1.00 88.31 174 GLY A C 1
ATOM 1359 O O . GLY A 1 174 ? 14.998 6.524 -31.608 1.00 88.31 174 GLY A O 1
ATOM 1360 N N . TYR A 1 175 ? 16.045 5.962 -29.692 1.00 93.06 175 TYR A N 1
ATOM 1361 C CA . TYR A 1 175 ? 17.374 6.454 -30.081 1.00 93.06 175 TYR A CA 1
ATOM 1362 C C . TYR A 1 175 ? 18.466 5.396 -29.918 1.00 93.06 175 TYR A C 1
ATOM 1364 O O . TYR A 1 175 ? 18.362 4.485 -29.100 1.00 93.06 175 TYR A O 1
ATOM 1372 N N . GLU A 1 176 ? 19.522 5.535 -30.706 1.00 94.38 176 GLU A N 1
ATOM 1373 C CA . GLU A 1 176 ? 20.770 4.794 -30.582 1.00 94.38 176 GLU A CA 1
ATOM 1374 C C . GLU A 1 176 ? 21.917 5.797 -30.495 1.00 94.38 176 GLU A C 1
ATOM 1376 O O . GLU A 1 176 ? 22.117 6.592 -31.417 1.00 94.38 176 GLU A O 1
ATOM 1381 N N . ILE A 1 177 ? 22.624 5.795 -29.368 1.00 94.12 177 ILE A N 1
ATOM 1382 C CA . ILE A 1 177 ? 23.665 6.769 -29.048 1.00 94.12 177 ILE A CA 1
ATOM 1383 C C . ILE A 1 177 ? 25.004 6.050 -29.031 1.00 94.12 177 ILE A C 1
ATOM 1385 O O . ILE A 1 177 ? 25.218 5.135 -28.244 1.00 94.12 177 ILE A O 1
ATOM 1389 N N . THR A 1 178 ? 25.919 6.465 -29.903 1.00 94.69 178 THR A N 1
ATOM 1390 C CA . THR A 1 178 ? 27.289 5.942 -29.926 1.00 94.69 178 THR A CA 1
ATOM 1391 C C . THR A 1 178 ? 28.202 6.846 -29.109 1.00 94.69 178 THR A C 1
ATOM 1393 O O . THR A 1 178 ? 28.438 7.997 -29.483 1.00 94.69 178 THR A O 1
ATOM 1396 N N . ILE A 1 179 ? 28.750 6.317 -28.019 1.00 93.62 179 ILE A N 1
ATOM 1397 C CA . ILE A 1 179 ? 29.696 6.988 -27.125 1.00 93.62 179 ILE A CA 1
ATOM 1398 C C . ILE A 1 179 ? 31.086 6.425 -27.409 1.00 93.62 179 ILE A C 1
ATOM 1400 O O . ILE A 1 179 ? 31.275 5.212 -27.445 1.00 93.62 179 ILE A O 1
ATOM 1404 N N . THR A 1 180 ? 32.072 7.290 -27.641 1.00 91.62 180 THR A N 1
ATOM 1405 C CA . THR A 1 180 ? 33.478 6.867 -27.746 1.00 91.62 180 THR A CA 1
ATOM 1406 C C . THR A 1 180 ? 34.221 7.248 -26.484 1.00 91.62 180 THR A C 1
ATOM 1408 O O . THR A 1 180 ? 34.288 8.435 -26.157 1.00 91.62 180 THR A O 1
ATOM 1411 N N . ASP A 1 181 ? 34.796 6.253 -25.812 1.00 85.19 181 ASP A N 1
ATOM 1412 C CA . ASP A 1 181 ? 35.634 6.462 -24.635 1.00 85.19 181 ASP A CA 1
ATOM 1413 C C . ASP A 1 181 ? 36.853 7.322 -24.999 1.00 85.19 181 ASP A C 1
ATOM 1415 O O . ASP A 1 181 ? 37.527 7.086 -26.008 1.00 85.19 181 ASP A O 1
ATOM 1419 N N . ALA A 1 182 ? 37.125 8.334 -24.176 1.00 70.38 182 ALA A N 1
ATOM 1420 C CA . ALA A 1 182 ? 38.257 9.238 -24.347 1.00 70.38 182 ALA A CA 1
ATOM 1421 C C . ALA A 1 182 ? 39.615 8.554 -24.089 1.00 70.38 182 ALA A C 1
ATOM 1423 O O . ALA A 1 182 ? 40.642 9.054 -24.545 1.00 70.38 182 ALA A O 1
ATOM 1424 N N . SER A 1 183 ? 39.617 7.426 -23.374 1.00 70.25 183 SER A N 1
ATOM 1425 C CA . SER A 1 183 ? 40.811 6.746 -22.852 1.00 70.25 183 SER A CA 1
ATOM 1426 C C . SER A 1 183 ? 41.252 5.565 -23.723 1.00 70.25 183 SER A C 1
ATOM 1428 O O . SER A 1 183 ? 42.435 5.422 -24.022 1.00 70.25 183 SER A O 1
ATOM 1430 N N . GLU A 1 184 ? 40.299 4.722 -24.138 1.00 70.69 184 GLU A N 1
ATOM 1431 C CA . GLU A 1 184 ? 40.567 3.448 -24.833 1.00 70.69 184 GLU A CA 1
ATOM 1432 C C . GLU A 1 184 ? 40.126 3.438 -26.308 1.00 70.69 184 GLU A C 1
ATOM 1434 O O . GLU A 1 184 ? 40.382 2.471 -27.024 1.00 70.69 184 GLU A O 1
ATOM 1439 N N . GLY A 1 185 ? 39.428 4.479 -26.785 1.00 75.44 185 GLY A N 1
ATOM 1440 C CA . GLY A 1 185 ? 38.871 4.527 -28.147 1.00 75.44 185 GLY A CA 1
ATOM 1441 C C . GLY A 1 185 ? 37.757 3.502 -28.412 1.00 75.44 185 GLY A C 1
ATOM 1442 O O . GLY A 1 185 ? 37.288 3.370 -29.546 1.00 75.44 185 GLY A O 1
ATOM 1443 N N . ARG A 1 186 ? 37.318 2.780 -27.376 1.00 84.62 186 ARG A N 1
ATOM 1444 C CA . ARG A 1 186 ? 36.225 1.812 -27.431 1.00 84.62 186 ARG A CA 1
ATOM 1445 C C . ARG A 1 186 ? 34.907 2.541 -27.681 1.00 84.62 186 ARG A C 1
ATOM 1447 O O . ARG A 1 186 ? 34.632 3.570 -27.064 1.00 84.62 186 ARG A O 1
ATOM 1454 N N . GLN A 1 187 ? 34.095 2.002 -28.585 1.00 89.25 187 GLN A N 1
ATOM 1455 C CA . GLN A 1 187 ? 32.752 2.511 -28.842 1.00 89.25 187 GLN A CA 1
ATOM 1456 C C . GLN A 1 187 ? 31.732 1.694 -28.054 1.00 89.25 187 GLN A C 1
ATOM 1458 O O . GLN A 1 187 ? 31.746 0.464 -28.102 1.00 89.25 187 GLN A O 1
ATOM 1463 N N . VAL A 1 188 ? 30.856 2.392 -27.343 1.00 91.44 188 VAL A N 1
ATOM 1464 C CA . VAL A 1 188 ? 29.717 1.830 -26.617 1.00 91.44 188 VAL A CA 1
ATOM 1465 C C . VAL A 1 188 ? 28.447 2.385 -27.246 1.00 91.44 188 VAL A C 1
ATOM 1467 O O . VAL A 1 188 ? 28.398 3.558 -27.618 1.00 91.44 188 VAL A O 1
ATOM 1470 N N . VAL A 1 189 ? 27.443 1.531 -27.418 1.00 93.19 189 VAL A N 1
ATOM 1471 C CA . VAL A 1 189 ? 26.168 1.897 -28.036 1.00 93.19 189 VAL A CA 1
ATOM 1472 C C . VAL A 1 189 ? 25.062 1.763 -27.001 1.00 93.19 189 VAL A C 1
ATOM 1474 O O . VAL A 1 189 ? 24.740 0.655 -26.578 1.00 93.19 189 VAL A O 1
ATOM 1477 N N . ASP A 1 190 ? 24.468 2.895 -26.637 1.00 92.50 190 ASP A N 1
ATOM 1478 C CA . ASP A 1 190 ? 23.342 2.966 -25.714 1.00 92.50 190 ASP A CA 1
ATOM 1479 C C . ASP A 1 190 ? 22.030 3.045 -26.507 1.00 92.50 190 ASP A C 1
ATOM 1481 O O . ASP A 1 190 ? 21.856 3.892 -27.389 1.00 92.50 190 ASP A O 1
ATOM 1485 N N . ILE A 1 191 ? 21.092 2.142 -26.207 1.00 92.00 191 ILE A N 1
ATOM 1486 C CA . ILE A 1 191 ? 19.784 2.064 -26.871 1.00 92.00 191 ILE A CA 1
ATOM 1487 C C . ILE A 1 191 ? 18.715 2.629 -25.937 1.00 92.00 191 ILE A C 1
ATOM 1489 O O . ILE A 1 191 ? 18.530 2.143 -24.823 1.00 92.00 191 ILE A O 1
ATOM 1493 N N . ILE A 1 192 ? 17.973 3.624 -26.420 1.00 92.38 192 ILE A N 1
ATOM 1494 C CA . ILE A 1 192 ? 16.912 4.303 -25.673 1.00 92.38 192 ILE A CA 1
ATOM 1495 C C . ILE A 1 192 ? 15.553 3.959 -26.304 1.00 92.38 192 ILE A C 1
ATOM 1497 O O . ILE A 1 192 ? 15.378 4.129 -27.518 1.00 92.38 192 ILE A O 1
ATOM 1501 N N . PRO A 1 193 ? 14.569 3.488 -25.515 1.00 90.00 193 PRO A N 1
ATOM 1502 C CA . PRO A 1 193 ? 13.239 3.151 -26.014 1.00 90.00 193 PRO A CA 1
ATOM 1503 C C . PRO A 1 193 ? 12.450 4.399 -26.447 1.00 90.00 193 PRO A C 1
ATOM 1505 O O . PRO A 1 193 ? 12.830 5.532 -26.144 1.00 90.00 193 PRO A O 1
ATOM 1508 N N . PRO A 1 194 ? 11.321 4.223 -27.152 1.00 86.38 194 PRO A N 1
ATOM 1509 C CA . PRO A 1 194 ? 10.525 5.346 -27.622 1.00 86.38 194 PRO A CA 1
ATOM 1510 C C . PRO A 1 194 ? 9.858 6.158 -26.507 1.00 86.38 194 PRO A C 1
ATOM 1512 O O . PRO A 1 194 ? 9.592 5.650 -25.415 1.00 86.38 194 PRO A O 1
ATOM 1515 N N . ARG A 1 195 ? 9.485 7.399 -26.864 1.00 81.75 195 ARG A N 1
ATOM 1516 C CA . ARG A 1 195 ? 8.821 8.411 -26.008 1.00 81.75 195 ARG A CA 1
ATOM 1517 C C . ARG A 1 195 ? 9.703 9.005 -24.903 1.00 81.75 195 ARG A C 1
ATOM 1519 O O . ARG A 1 195 ? 9.185 9.465 -23.894 1.00 81.75 195 ARG A O 1
ATOM 1526 N N . GLN A 1 196 ? 11.011 9.024 -25.129 1.00 84.38 196 GLN A N 1
ATOM 1527 C CA . GLN A 1 196 ? 11.979 9.713 -24.282 1.00 84.38 196 GLN A CA 1
ATOM 1528 C C . GLN A 1 196 ? 12.407 11.032 -24.923 1.00 84.38 196 GLN A C 1
ATOM 1530 O O . GLN A 1 196 ? 12.533 11.128 -26.147 1.00 84.38 196 GLN A O 1
ATOM 1535 N N . GLU A 1 197 ? 12.651 12.039 -24.098 1.00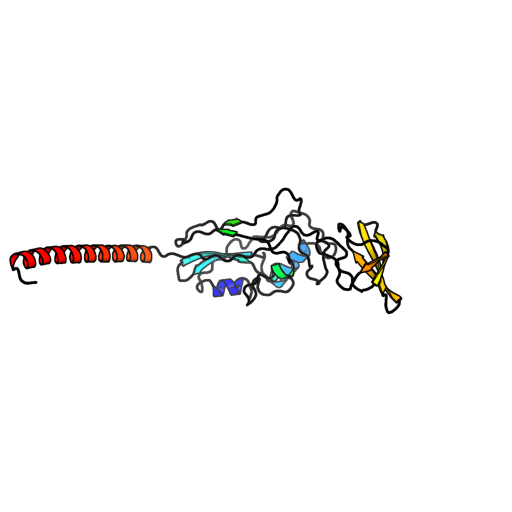 88.88 197 GLU A N 1
ATOM 1536 C CA . GLU A 1 197 ? 13.243 13.307 -24.514 1.00 88.88 197 GLU A CA 1
ATOM 1537 C C . GLU A 1 197 ? 14.738 13.278 -24.187 1.00 88.88 197 GLU A C 1
ATOM 1539 O O . GLU A 1 197 ? 15.123 12.931 -23.071 1.00 88.88 197 GLU A O 1
ATOM 1544 N N . LEU A 1 198 ? 15.583 13.588 -25.172 1.00 92.56 198 LEU A N 1
ATOM 1545 C CA . LEU A 1 198 ? 17.037 13.595 -25.015 1.00 92.56 198 LEU A CA 1
ATOM 1546 C C . LEU A 1 198 ? 17.516 14.922 -24.427 1.00 92.56 198 LEU A C 1
ATOM 1548 O O . LEU A 1 198 ? 17.066 15.983 -24.850 1.00 92.56 198 LEU A O 1
ATOM 1552 N N . LEU A 1 199 ? 18.470 14.844 -23.499 1.00 92.81 199 LEU A N 1
ATOM 1553 C CA . LEU A 1 199 ? 19.133 16.010 -22.904 1.00 92.81 199 LEU A CA 1
ATOM 1554 C C . LEU A 1 199 ? 20.505 16.297 -23.521 1.00 92.81 199 LEU A C 1
ATOM 1556 O O . LEU A 1 199 ? 21.021 17.398 -23.357 1.00 92.81 199 LEU A O 1
ATOM 1560 N N . VAL A 1 200 ? 21.087 15.313 -24.209 1.00 93.12 200 VAL A N 1
ATOM 1561 C CA . VAL A 1 200 ? 22.445 15.382 -24.757 1.00 93.12 200 VAL A CA 1
ATOM 1562 C C . VAL A 1 200 ? 22.450 15.626 -26.261 1.00 93.12 200 VAL A C 1
ATOM 1564 O O . VAL A 1 200 ? 21.534 15.213 -26.977 1.00 93.12 200 VAL A O 1
ATOM 1567 N N . SER A 1 201 ? 23.512 16.266 -26.745 1.00 93.56 201 SER A N 1
ATOM 1568 C CA . SER A 1 201 ? 23.739 16.542 -28.168 1.00 93.56 201 SER A CA 1
ATOM 1569 C C . SER A 1 201 ? 24.966 15.808 -28.717 1.00 93.56 201 SER A C 1
ATOM 1571 O O . SER A 1 201 ? 25.832 15.339 -27.979 1.00 93.56 201 SER A O 1
ATOM 1573 N N . GLU A 1 202 ? 25.066 15.701 -30.043 1.00 93.38 202 GLU A N 1
ATOM 1574 C CA . GLU A 1 202 ? 26.283 15.190 -30.683 1.00 93.38 202 GLU A CA 1
ATOM 1575 C C . GLU A 1 202 ? 27.496 16.084 -30.365 1.00 93.38 202 GLU A C 1
ATOM 1577 O O . GLU A 1 202 ? 27.369 17.298 -30.217 1.00 93.38 202 GLU A O 1
ATOM 1582 N N . ALA A 1 203 ? 28.678 15.471 -30.275 1.00 91.50 203 ALA A N 1
ATOM 1583 C CA . ALA A 1 203 ? 29.949 16.073 -29.858 1.00 91.50 203 ALA A CA 1
ATOM 1584 C C . ALA A 1 203 ? 30.028 16.541 -28.390 1.00 91.50 203 ALA A C 1
ATOM 1586 O O . ALA A 1 203 ? 31.041 17.115 -27.986 1.00 91.50 203 ALA A O 1
ATOM 1587 N N . GLU A 1 204 ? 29.017 16.252 -27.571 1.00 93.12 204 GLU A N 1
ATOM 1588 C CA . GLU A 1 204 ? 29.048 16.524 -26.136 1.00 93.12 204 GLU A CA 1
ATOM 1589 C C . GLU A 1 204 ? 29.931 15.514 -25.384 1.00 93.12 204 GLU A C 1
ATOM 1591 O O . GLU A 1 204 ? 29.961 14.323 -25.710 1.00 93.12 204 GLU A O 1
ATOM 1596 N N . SER A 1 205 ? 30.659 15.994 -24.371 1.00 91.94 205 SER A N 1
ATOM 1597 C CA . SER A 1 205 ? 31.420 15.152 -23.444 1.00 91.94 205 SER A CA 1
ATOM 1598 C C . SER A 1 205 ? 30.547 14.789 -22.249 1.00 91.94 205 SER A C 1
ATOM 1600 O O . SER A 1 205 ? 30.053 15.675 -21.552 1.00 91.94 205 SER A O 1
ATOM 1602 N N . ILE A 1 206 ? 30.380 13.493 -22.010 1.00 94.06 206 ILE A N 1
ATOM 1603 C CA . ILE A 1 206 ? 29.508 12.939 -20.975 1.00 94.06 206 ILE A CA 1
ATOM 1604 C C . ILE A 1 206 ? 30.292 12.032 -20.029 1.00 94.06 206 ILE A C 1
ATOM 1606 O O . ILE A 1 206 ? 31.281 11.396 -20.407 1.00 94.06 206 ILE A O 1
ATOM 1610 N N . LYS A 1 207 ? 29.853 11.975 -18.774 1.00 93.38 207 LYS A N 1
ATOM 1611 C CA . LYS A 1 207 ? 30.431 11.111 -17.738 1.00 93.38 207 LYS A CA 1
ATOM 1612 C C . LYS A 1 207 ? 29.651 9.807 -17.610 1.00 93.38 207 LYS A C 1
ATOM 1614 O O . LYS A 1 207 ? 28.467 9.753 -17.929 1.00 93.38 207 LYS A O 1
ATOM 1619 N N . PHE A 1 208 ? 30.309 8.778 -17.083 1.00 92.00 208 PHE A N 1
ATOM 1620 C CA . PHE A 1 208 ? 29.649 7.551 -16.646 1.00 92.00 208 PHE A CA 1
ATOM 1621 C C . PHE A 1 208 ? 28.471 7.874 -15.717 1.00 92.00 208 PHE A C 1
ATOM 1623 O O . PHE A 1 208 ? 28.600 8.713 -14.824 1.00 92.00 208 PHE A O 1
ATOM 1630 N N . ASP A 1 209 ? 27.342 7.205 -15.952 1.00 91.88 209 ASP A N 1
ATOM 1631 C CA . ASP A 1 209 ? 26.079 7.358 -15.224 1.00 91.88 209 ASP A CA 1
ATOM 1632 C C . ASP A 1 209 ? 25.414 8.748 -15.342 1.00 91.88 209 ASP A C 1
ATOM 1634 O O . ASP A 1 209 ? 24.435 9.046 -14.658 1.00 91.88 209 ASP A O 1
ATOM 1638 N N . GLN A 1 210 ? 25.891 9.607 -16.250 1.00 94.31 210 GLN A N 1
ATOM 1639 C CA . GLN A 1 210 ? 25.218 10.868 -16.563 1.00 94.31 210 GLN A CA 1
ATOM 1640 C C . GLN A 1 210 ? 23.884 10.597 -17.288 1.00 94.31 210 GLN A C 1
ATOM 1642 O O . GLN A 1 210 ? 23.860 9.794 -18.223 1.00 94.31 210 GLN A O 1
ATOM 1647 N N . PRO A 1 211 ? 22.775 11.263 -16.916 1.00 94.69 211 PRO A N 1
ATOM 1648 C CA . PRO A 1 211 ? 21.486 11.074 -17.578 1.00 94.69 211 PRO A CA 1
ATOM 1649 C C . PRO A 1 211 ? 21.521 11.552 -19.037 1.00 94.69 211 PRO A C 1
ATOM 1651 O O . PRO A 1 211 ? 21.905 12.686 -19.320 1.00 94.69 211 PRO A O 1
ATOM 1654 N N . LEU A 1 212 ? 21.083 10.687 -19.955 1.00 94.31 212 LEU A N 1
ATOM 1655 C CA . LEU A 1 212 ? 20.949 10.973 -21.390 1.00 94.31 212 LEU A CA 1
ATOM 1656 C C . LEU A 1 212 ? 19.548 11.489 -21.745 1.00 94.31 212 LEU A C 1
ATOM 1658 O O . LEU A 1 212 ? 19.378 12.187 -22.746 1.00 94.31 212 LEU A O 1
ATOM 1662 N N . THR A 1 213 ? 18.543 11.140 -20.937 1.00 93.88 213 THR A N 1
ATOM 1663 C CA . THR A 1 213 ? 17.136 11.508 -21.144 1.00 93.88 213 THR A CA 1
ATOM 1664 C C . THR A 1 213 ? 16.583 12.326 -19.984 1.00 93.88 213 THR A C 1
ATOM 1666 O O . THR A 1 213 ? 17.084 12.248 -18.860 1.00 93.88 213 THR A O 1
ATOM 1669 N N . SER A 1 214 ? 15.505 13.074 -20.229 1.00 91.88 214 SER A N 1
ATOM 1670 C CA . SER A 1 214 ? 14.688 13.628 -19.149 1.00 91.88 214 SER A CA 1
ATOM 1671 C C . SER A 1 214 ? 13.912 12.506 -18.441 1.00 91.88 214 SER A C 1
ATOM 1673 O O . SER A 1 214 ? 13.886 11.360 -18.901 1.00 91.88 214 SER A O 1
ATOM 1675 N N . ASN A 1 215 ? 13.337 12.798 -17.270 1.00 90.06 215 ASN A N 1
ATOM 1676 C CA . ASN A 1 215 ? 12.514 11.832 -16.546 1.00 90.06 215 ASN A CA 1
ATOM 1677 C C . ASN A 1 215 ? 11.057 11.930 -17.029 1.00 90.06 215 ASN A C 1
ATOM 1679 O O . ASN A 1 215 ? 10.390 12.909 -16.688 1.00 90.06 215 ASN A O 1
ATOM 1683 N N . PRO A 1 216 ? 10.532 10.935 -17.768 1.00 87.62 216 PRO A N 1
ATOM 1684 C CA . PRO A 1 216 ? 9.148 10.961 -18.237 1.00 87.62 216 PRO A CA 1
ATOM 1685 C C . PRO A 1 216 ? 8.143 10.636 -17.121 1.00 87.62 216 PRO A C 1
ATOM 1687 O O . PRO A 1 216 ? 6.934 10.793 -17.311 1.00 87.62 216 PRO A O 1
ATOM 1690 N N . ASN A 1 217 ? 8.613 10.143 -15.969 1.00 87.12 217 ASN A N 1
ATOM 1691 C CA . ASN A 1 217 ? 7.738 9.661 -14.920 1.00 87.12 217 ASN A CA 1
ATOM 1692 C C . ASN A 1 217 ? 7.082 10.811 -14.153 1.00 87.12 217 ASN A C 1
ATOM 1694 O O . ASN A 1 217 ? 7.724 11.573 -13.436 1.00 87.12 217 ASN A O 1
ATOM 1698 N N . VAL A 1 218 ? 5.762 10.846 -14.245 1.00 82.94 218 VAL A N 1
ATOM 1699 C CA . VAL A 1 218 ? 4.870 11.781 -13.550 1.00 82.94 218 VAL A CA 1
ATOM 1700 C C . VAL A 1 218 ? 3.998 11.078 -12.494 1.00 82.94 218 VAL A C 1
ATOM 1702 O O . VAL A 1 218 ? 3.206 11.722 -11.797 1.00 82.94 218 VAL A O 1
ATOM 1705 N N . GLY A 1 219 ? 4.150 9.755 -12.376 1.00 83.19 219 GLY A N 1
ATOM 1706 C CA . GLY A 1 219 ? 3.483 8.890 -11.410 1.00 83.19 219 GLY A CA 1
ATOM 1707 C C . GLY A 1 219 ? 4.278 8.697 -10.119 1.00 83.19 219 GLY A C 1
ATOM 1708 O O . GLY A 1 219 ? 5.237 9.419 -9.842 1.00 83.19 219 GLY A O 1
ATOM 1709 N N . GLY A 1 220 ? 3.861 7.725 -9.315 1.00 80.94 220 GLY A N 1
ATOM 1710 C CA . GLY A 1 220 ? 4.560 7.335 -8.097 1.00 80.94 220 GLY A CA 1
ATOM 1711 C C . GLY A 1 220 ? 3.714 6.478 -7.168 1.00 80.94 220 GLY A C 1
ATOM 1712 O O . GLY A 1 220 ? 2.487 6.422 -7.276 1.00 80.94 220 GLY A O 1
ATOM 1713 N N . PHE A 1 221 ? 4.409 5.828 -6.245 1.00 83.62 221 PHE A N 1
ATOM 1714 C CA . PHE A 1 221 ? 3.839 5.002 -5.200 1.00 83.62 221 PHE A CA 1
ATOM 1715 C C . PHE A 1 221 ? 3.872 5.753 -3.870 1.00 83.62 221 PHE A C 1
ATOM 1717 O O . PHE A 1 221 ? 4.869 6.395 -3.540 1.00 83.62 221 PHE A O 1
ATOM 1724 N N . GLY A 1 222 ? 2.771 5.672 -3.127 1.00 82.00 222 GLY A N 1
ATOM 1725 C CA . GLY A 1 222 ? 2.655 6.227 -1.787 1.00 82.00 222 GLY A CA 1
ATOM 1726 C C . GLY A 1 222 ? 2.343 5.139 -0.778 1.00 82.00 222 GLY A C 1
ATOM 1727 O O . GLY A 1 222 ? 1.601 4.202 -1.065 1.00 82.00 222 GLY A O 1
ATOM 1728 N N . GLN A 1 223 ? 2.904 5.276 0.418 1.00 79.00 223 GLN A N 1
ATOM 1729 C CA . GLN A 1 223 ? 2.602 4.413 1.551 1.00 79.00 223 GLN A CA 1
ATOM 1730 C C . GLN A 1 223 ? 2.191 5.282 2.739 1.00 79.00 223 GLN A C 1
ATOM 1732 O O . GLN A 1 223 ? 2.851 6.272 3.047 1.00 79.00 223 GLN A O 1
ATOM 1737 N N . GLY A 1 224 ? 1.109 4.888 3.401 1.00 81.12 224 GLY A N 1
ATOM 1738 C CA . GLY A 1 224 ? 0.613 5.486 4.630 1.00 81.12 224 GLY A CA 1
ATOM 1739 C C . GLY A 1 224 ? 0.145 4.375 5.558 1.00 81.12 224 GLY A C 1
ATOM 1740 O O . GLY A 1 224 ? -0.310 3.331 5.089 1.00 81.12 224 GLY A O 1
ATOM 1741 N N . ASP A 1 225 ? 0.285 4.603 6.856 1.00 82.38 225 ASP A N 1
ATOM 1742 C CA . ASP A 1 225 ? -0.229 3.722 7.897 1.00 82.38 225 ASP A CA 1
ATOM 1743 C C . ASP A 1 225 ? -1.265 4.517 8.706 1.00 82.38 225 ASP A C 1
ATOM 1745 O O . ASP A 1 225 ? -1.092 5.714 8.944 1.00 82.38 225 ASP A O 1
ATOM 1749 N N . THR A 1 226 ? -2.353 3.861 9.100 1.00 85.00 226 THR A N 1
ATOM 1750 C CA . THR A 1 226 ? -3.387 4.431 9.968 1.00 85.00 226 THR A CA 1
ATOM 1751 C C . THR A 1 226 ? -3.840 3.376 10.968 1.00 85.00 226 THR A C 1
ATOM 1753 O O . THR A 1 226 ? -3.641 2.179 10.750 1.00 85.00 226 THR A O 1
ATOM 1756 N N . GLU A 1 227 ? -4.430 3.819 12.068 1.00 85.31 227 GLU A N 1
ATOM 1757 C CA . GLU A 1 227 ? -4.891 2.956 13.149 1.00 85.31 227 GLU A CA 1
ATOM 1758 C C . GLU A 1 227 ? -6.406 3.069 13.293 1.00 85.31 227 GLU A C 1
ATOM 1760 O O . GLU A 1 227 ? -6.989 4.137 13.111 1.00 85.31 227 GLU A O 1
ATOM 1765 N N . ILE A 1 228 ? -7.041 1.956 13.649 1.00 87.56 228 ILE A N 1
ATOM 1766 C CA . ILE A 1 228 ? -8.471 1.893 13.930 1.00 87.56 228 ILE A CA 1
ATOM 1767 C C . ILE A 1 228 ? -8.692 1.135 15.234 1.00 87.56 228 ILE A C 1
ATOM 1769 O O . ILE A 1 228 ? -8.090 0.086 15.469 1.00 87.56 228 ILE A O 1
ATOM 1773 N N . VAL A 1 229 ? -9.552 1.673 16.098 1.00 88.69 229 VAL A N 1
ATOM 1774 C CA . VAL A 1 229 ? -9.891 1.037 17.373 1.00 88.69 229 VAL A CA 1
ATOM 1775 C C . VAL A 1 229 ? -11.203 0.275 17.236 1.00 88.69 229 VAL A C 1
ATOM 1777 O O . VAL A 1 229 ? -12.266 0.865 17.047 1.00 88.69 229 VAL A O 1
ATOM 1780 N N . LEU A 1 230 ? -11.145 -1.045 17.391 1.00 85.00 230 LEU A N 1
ATOM 1781 C CA . LEU A 1 230 ? -12.342 -1.872 17.516 1.00 85.00 230 LEU A CA 1
ATOM 1782 C C . LEU A 1 230 ? -12.903 -1.725 18.939 1.00 85.00 230 LEU A C 1
ATOM 1784 O O . LEU A 1 230 ? -12.311 -2.215 19.904 1.00 85.00 230 LEU A O 1
ATOM 1788 N N . GLN A 1 231 ? -14.007 -0.989 19.078 1.00 87.12 231 GLN A N 1
ATOM 1789 C CA . GLN A 1 231 ? -14.494 -0.517 20.373 1.00 87.12 231 GLN A CA 1
ATOM 1790 C C . GLN A 1 231 ? -15.695 -1.317 20.883 1.00 87.12 231 GLN A C 1
ATOM 1792 O O . GLN A 1 231 ? -16.795 -1.247 20.329 1.00 87.12 231 GLN A O 1
ATOM 1797 N N . ASP A 1 232 ? -15.503 -1.988 22.017 1.00 87.44 232 ASP A N 1
ATOM 1798 C CA . ASP A 1 232 ? -16.567 -2.661 22.765 1.00 87.44 232 ASP A CA 1
ATOM 1799 C C . ASP A 1 232 ? -17.476 -1.628 23.476 1.00 87.44 232 ASP A C 1
ATOM 1801 O O . ASP A 1 232 ? -16.992 -0.869 24.331 1.00 87.44 232 ASP A O 1
ATOM 1805 N N . PRO A 1 233 ? -18.791 -1.590 23.176 1.00 88.50 233 PRO A N 1
ATOM 1806 C CA . PRO A 1 233 ? -19.744 -0.705 23.845 1.00 88.50 233 PRO A CA 1
ATOM 1807 C C . PRO A 1 233 ? -19.745 -0.822 25.377 1.00 88.50 233 PRO A C 1
ATOM 1809 O O . PRO A 1 233 ? -19.930 0.187 26.063 1.00 88.50 233 PRO A O 1
ATOM 1812 N N . LEU A 1 234 ? -19.506 -2.016 25.933 1.00 90.06 234 LEU A N 1
ATOM 1813 C CA . LEU A 1 234 ? -19.520 -2.241 27.383 1.00 90.06 234 LEU A CA 1
ATOM 1814 C C . LEU A 1 234 ? -18.366 -1.520 28.085 1.00 90.06 234 LEU A C 1
ATOM 1816 O O . LEU A 1 234 ? -18.548 -0.973 29.176 1.00 90.06 234 LEU A O 1
ATOM 1820 N N . ARG A 1 235 ? -17.191 -1.443 27.445 1.00 90.25 235 ARG A N 1
ATOM 1821 C CA . ARG A 1 235 ? -16.044 -0.685 27.973 1.00 90.25 235 ARG A CA 1
ATOM 1822 C C . ARG A 1 235 ? -16.360 0.804 28.068 1.00 90.25 235 ARG A C 1
ATOM 1824 O O . ARG A 1 235 ? -16.035 1.440 29.069 1.00 90.25 235 ARG A O 1
ATOM 1831 N N . VAL A 1 236 ? -17.029 1.348 27.051 1.00 92.12 236 VAL A N 1
ATOM 1832 C CA . VAL A 1 236 ? -17.431 2.762 27.008 1.00 92.12 236 VAL A CA 1
ATOM 1833 C C . VAL A 1 236 ? -18.491 3.061 28.071 1.00 92.12 236 VAL A C 1
ATOM 1835 O O . VAL A 1 236 ? -18.375 4.052 28.790 1.00 92.12 236 VAL A O 1
ATOM 1838 N N . GLN A 1 237 ? -19.487 2.187 28.233 1.00 91.94 237 GLN A N 1
ATOM 1839 C CA . GLN A 1 237 ? -20.498 2.322 29.287 1.00 91.94 237 GLN A CA 1
ATOM 1840 C C . GLN A 1 237 ? -19.872 2.284 30.687 1.00 91.94 237 GLN A C 1
ATOM 1842 O O . GLN A 1 237 ? -20.150 3.162 31.507 1.00 91.94 237 GLN A O 1
ATOM 1847 N N . GLY A 1 238 ? -18.976 1.325 30.941 1.00 95.50 238 GLY A N 1
ATOM 1848 C CA . GLY A 1 238 ? -18.241 1.236 32.203 1.00 95.50 238 GLY A CA 1
ATOM 1849 C C . GLY A 1 238 ? -17.409 2.488 32.488 1.00 95.50 238 GLY A C 1
ATOM 1850 O O . GLY A 1 238 ? -17.418 2.993 33.614 1.00 95.50 238 GLY A O 1
ATOM 1851 N N . LEU A 1 239 ? -16.755 3.047 31.463 1.00 96.50 239 LEU A N 1
ATOM 1852 C CA . LEU A 1 239 ? -16.012 4.302 31.577 1.00 96.50 239 LEU A CA 1
ATOM 1853 C C . LEU A 1 239 ? -16.923 5.472 31.972 1.00 96.50 239 LEU A C 1
ATOM 1855 O O . LEU A 1 239 ? -16.572 6.225 32.879 1.00 96.50 239 LEU A O 1
ATOM 1859 N N . PHE A 1 240 ? -18.103 5.615 31.359 1.00 96.75 240 PHE A N 1
ATOM 1860 C CA . PHE A 1 240 ? -19.055 6.665 31.737 1.00 96.75 240 PHE A CA 1
ATOM 1861 C C . PHE A 1 240 ? -19.543 6.519 33.180 1.00 96.75 240 PHE A C 1
ATOM 1863 O O . PHE A 1 240 ? -19.605 7.514 33.905 1.00 96.75 240 PHE A O 1
ATOM 1870 N N . SER A 1 241 ? -19.839 5.296 33.630 1.00 96.69 241 SER A N 1
ATOM 1871 C CA . SER A 1 241 ? -20.213 5.045 35.027 1.00 96.69 241 SER A CA 1
ATOM 1872 C C . SER A 1 241 ? -19.087 5.409 35.999 1.00 96.69 241 SER A C 1
ATOM 1874 O O . SER A 1 241 ? -19.340 6.017 37.039 1.00 96.69 241 SER A O 1
ATOM 1876 N N . PHE A 1 242 ? -17.841 5.087 35.651 1.00 97.81 242 PHE A N 1
ATOM 1877 C CA . PHE A 1 242 ? -16.672 5.418 36.462 1.00 97.81 242 PHE A CA 1
ATOM 1878 C C . PHE A 1 242 ? -16.395 6.927 36.511 1.00 97.81 242 PHE A C 1
ATOM 1880 O O . PHE A 1 242 ? -16.188 7.487 37.583 1.00 97.81 242 PHE A O 1
ATOM 1887 N N . VAL A 1 243 ? -16.457 7.624 35.374 1.00 98.19 243 VAL A N 1
ATOM 1888 C CA . VAL A 1 243 ? -16.311 9.089 35.337 1.00 98.19 243 VAL A CA 1
ATOM 1889 C C . VAL A 1 243 ? -17.434 9.763 36.129 1.00 98.19 243 VAL A C 1
ATOM 1891 O O . VAL A 1 243 ? -17.175 10.683 36.905 1.00 98.19 243 VAL A O 1
ATOM 1894 N N . GLY A 1 244 ? -18.668 9.269 36.006 1.00 98.00 244 GLY A N 1
ATOM 1895 C CA . GLY A 1 244 ? -19.799 9.745 36.799 1.00 98.00 244 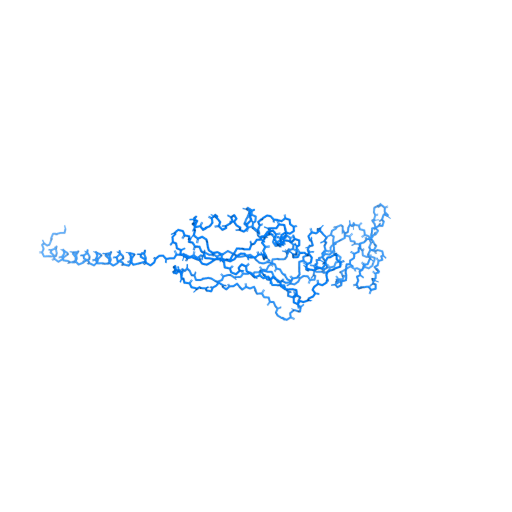GLY A CA 1
ATOM 1896 C C . GLY A 1 244 ? -19.574 9.590 38.307 1.00 98.00 244 GLY A C 1
ATOM 1897 O O . GLY A 1 244 ? -19.859 10.517 39.067 1.00 98.00 244 GLY A O 1
ATOM 1898 N N . SER A 1 245 ? -19.005 8.463 38.750 1.00 98.06 245 SER A N 1
ATOM 1899 C CA . SER A 1 245 ? -18.704 8.244 40.170 1.00 98.06 245 SER A CA 1
ATOM 1900 C C . SER A 1 245 ? -17.584 9.157 40.678 1.00 98.06 245 SER A C 1
ATOM 1902 O O . SER A 1 245 ? -17.691 9.683 41.788 1.00 98.06 245 SER A O 1
ATOM 1904 N N . ILE A 1 246 ? -16.562 9.431 39.858 1.00 98.25 246 ILE A N 1
ATOM 1905 C CA . ILE A 1 246 ? -15.505 10.401 40.180 1.00 98.25 246 ILE A CA 1
ATOM 1906 C C . ILE A 1 246 ? -16.089 11.803 40.348 1.00 98.25 246 ILE A C 1
ATOM 1908 O O . ILE A 1 246 ? -15.793 12.464 41.343 1.00 98.25 246 ILE A O 1
ATOM 1912 N N . ILE A 1 247 ? -16.927 12.256 39.411 1.00 98.25 247 ILE A N 1
ATOM 1913 C CA . ILE A 1 247 ? -17.553 13.585 39.482 1.00 98.25 247 ILE A CA 1
ATOM 1914 C C . ILE A 1 247 ? -18.381 13.702 40.763 1.00 98.25 247 ILE A C 1
ATOM 1916 O O . ILE A 1 247 ? -18.263 14.683 41.498 1.00 98.25 247 ILE A O 1
ATOM 1920 N N . LEU A 1 248 ? -19.173 12.675 41.076 1.00 98.12 248 LEU A N 1
ATOM 1921 C CA . LEU A 1 248 ? -19.977 12.645 42.293 1.00 98.12 248 LEU A CA 1
ATOM 1922 C C . LEU A 1 248 ? -19.101 12.708 43.556 1.00 98.12 248 LEU A C 1
ATOM 1924 O O . LEU A 1 248 ? -19.379 13.494 44.463 1.00 98.12 248 LEU A O 1
ATOM 1928 N N . ALA A 1 249 ? -18.014 11.934 43.602 1.00 97.88 249 ALA A N 1
ATOM 1929 C CA . ALA A 1 249 ? -17.066 11.951 44.712 1.00 97.88 249 ALA A CA 1
ATOM 1930 C C . ALA A 1 249 ? -16.388 13.323 44.871 1.00 97.88 249 ALA A C 1
ATOM 1932 O O . ALA A 1 249 ? -16.293 13.834 45.987 1.00 97.88 249 ALA A O 1
ATOM 1933 N N . GLN A 1 250 ? -15.971 13.955 43.770 1.00 97.75 250 GLN A N 1
ATOM 1934 C CA . GLN A 1 250 ? -15.386 15.298 43.781 1.00 97.75 250 GLN A CA 1
ATOM 1935 C C . GLN A 1 250 ? -16.373 16.340 44.320 1.00 97.75 250 GLN A C 1
ATOM 1937 O O . GLN A 1 250 ? -15.999 17.146 45.173 1.00 97.75 250 GLN A O 1
ATOM 1942 N N . ILE A 1 251 ? -17.641 16.290 43.895 1.00 98.06 251 ILE A N 1
ATOM 1943 C CA . ILE A 1 251 ? -18.698 17.172 44.412 1.00 98.06 251 ILE A CA 1
ATOM 1944 C C . ILE A 1 251 ? -18.850 16.985 45.922 1.00 98.06 251 ILE A C 1
ATOM 1946 O O . ILE A 1 251 ? -18.821 17.966 46.666 1.00 98.06 251 ILE A O 1
ATOM 1950 N N . PHE A 1 252 ? -18.961 15.743 46.399 1.00 97.94 252 PHE A N 1
ATOM 1951 C CA . PHE A 1 252 ? -19.111 15.480 47.829 1.00 97.94 252 PHE A CA 1
ATOM 1952 C C . PHE A 1 252 ? -17.897 15.917 48.647 1.00 97.94 252 PHE A C 1
ATOM 1954 O O . PHE A 1 252 ? -18.079 16.485 49.723 1.00 97.94 252 PHE A O 1
ATOM 1961 N N . LEU A 1 253 ? -16.675 15.725 48.147 1.00 97.62 253 LEU A N 1
ATOM 1962 C CA . LEU A 1 253 ? -15.465 16.209 48.814 1.00 97.62 253 LEU A CA 1
ATOM 1963 C C . LEU A 1 253 ? -15.458 17.738 48.930 1.00 97.62 253 LEU A C 1
ATOM 1965 O O . LEU A 1 253 ? -15.158 18.269 50.000 1.00 97.62 253 LEU A O 1
ATOM 1969 N N . VAL A 1 254 ? -15.844 18.455 47.871 1.00 97.94 254 VAL A N 1
ATOM 1970 C CA . VAL A 1 254 ? -15.931 19.925 47.892 1.00 97.94 254 VAL A CA 1
ATOM 1971 C C . VAL A 1 254 ? -17.034 20.402 48.837 1.00 97.94 254 VAL A C 1
ATOM 1973 O O . VAL A 1 254 ? -16.795 21.300 49.646 1.00 97.94 254 VAL A O 1
ATOM 1976 N N . LEU A 1 255 ? -18.221 19.791 48.789 1.00 96.94 255 LEU A N 1
ATOM 1977 C CA . LEU A 1 255 ? -19.319 20.112 49.704 1.00 96.94 255 LEU A CA 1
ATOM 1978 C C . LEU A 1 255 ? -18.926 19.845 51.157 1.00 96.94 255 LEU A C 1
ATOM 1980 O O . LEU A 1 255 ? -19.187 20.678 52.026 1.00 96.94 255 LEU A O 1
ATOM 1984 N N . LYS A 1 256 ? -18.250 18.723 51.424 1.00 96.31 256 LYS A N 1
ATOM 1985 C CA . LYS A 1 256 ? -17.799 18.377 52.771 1.00 96.31 256 LYS A CA 1
ATOM 1986 C C . LYS A 1 256 ? -16.727 19.340 53.273 1.00 96.31 256 LYS A C 1
ATOM 1988 O O . LYS A 1 256 ? -16.808 19.772 54.421 1.00 96.31 256 LYS A O 1
ATOM 1993 N N . LYS A 1 257 ? -15.784 19.739 52.414 1.00 96.12 257 LYS A N 1
ATOM 1994 C CA . LYS A 1 257 ? -14.805 20.790 52.718 1.00 96.12 257 LYS A CA 1
ATOM 1995 C C . LYS A 1 257 ? -15.504 22.104 53.073 1.00 96.12 257 LYS A C 1
ATOM 1997 O O . LYS A 1 257 ? -15.227 22.669 54.122 1.00 96.12 257 LYS A O 1
ATOM 2002 N N . LYS A 1 258 ? -16.463 22.554 52.255 1.00 94.44 258 LYS A N 1
ATOM 2003 C CA . LYS A 1 258 ? -17.234 23.788 52.499 1.00 94.44 258 LYS A CA 1
ATOM 2004 C C . LYS A 1 258 ? -18.059 23.731 53.783 1.00 94.44 258 LYS A C 1
ATOM 2006 O O . LYS A 1 258 ? -18.200 24.740 54.467 1.00 94.44 258 LYS A O 1
ATOM 2011 N N . GLN A 1 259 ? -18.605 22.562 54.115 1.00 93.38 259 GLN A N 1
ATOM 2012 C CA . GLN A 1 259 ? -19.287 22.343 55.387 1.00 93.38 259 GLN A CA 1
ATOM 2013 C C . GLN A 1 259 ? -18.315 22.497 56.565 1.00 93.38 259 GLN A C 1
ATOM 2015 O O . GLN A 1 259 ? -18.658 23.156 57.540 1.00 93.38 259 GLN A O 1
ATOM 2020 N N . PHE A 1 260 ? -17.120 21.909 56.475 1.00 92.94 260 PHE A N 1
ATOM 2021 C CA . PHE A 1 260 ? -16.116 21.970 57.538 1.00 92.94 260 PHE A CA 1
ATOM 2022 C C . PHE A 1 260 ? -15.535 23.380 57.720 1.00 92.94 260 PHE A C 1
ATOM 2024 O O . PHE A 1 260 ? -15.434 23.843 58.850 1.00 92.94 260 PHE A O 1
ATOM 2031 N N . GLU A 1 261 ? -15.278 24.109 56.627 1.00 91.88 261 GLU A N 1
ATOM 2032 C CA . GLU A 1 261 ? -14.846 25.518 56.664 1.00 91.88 261 GLU A CA 1
ATOM 2033 C C . GLU A 1 261 ? -15.819 26.401 57.471 1.00 91.88 261 GLU A C 1
ATOM 2035 O O . GLU A 1 261 ? -15.384 27.298 58.188 1.00 91.88 261 GLU A O 1
ATOM 2040 N N . LYS A 1 262 ? -17.136 26.140 57.404 1.00 88.62 262 LYS A N 1
ATOM 2041 C CA . LYS A 1 262 ? -18.125 26.866 58.223 1.00 88.62 262 LYS A CA 1
ATOM 2042 C C . LYS A 1 262 ? -17.991 26.581 59.717 1.00 88.62 262 LYS A C 1
ATOM 2044 O O . LYS A 1 262 ? -18.201 27.492 60.504 1.00 88.62 262 LYS A O 1
ATOM 2049 N N . VAL A 1 263 ? -17.665 25.345 60.096 1.00 89.62 263 VAL A N 1
ATOM 2050 C CA . VAL A 1 263 ? -17.464 24.970 61.505 1.00 89.62 263 VAL A CA 1
ATOM 2051 C C . VAL A 1 263 ? -16.183 25.609 62.043 1.00 89.62 263 VAL A C 1
ATOM 2053 O O . VAL A 1 263 ? -16.214 26.218 63.104 1.00 89.62 263 VAL A O 1
ATOM 2056 N N . GLN A 1 264 ? -15.088 25.570 61.276 1.00 85.06 264 GLN A N 1
ATOM 2057 C CA . GLN A 1 264 ? -13.825 26.218 61.661 1.00 85.06 264 GLN A CA 1
ATOM 2058 C C . GLN A 1 264 ? -13.972 27.736 61.856 1.00 85.06 264 GLN A C 1
ATOM 2060 O O . GLN A 1 264 ? -13.367 28.305 62.761 1.00 85.06 264 GLN A O 1
ATOM 2065 N N . LEU A 1 265 ? -14.788 28.396 61.025 1.00 84.88 265 LEU A N 1
ATOM 2066 C CA . LEU A 1 265 ? -15.088 29.823 61.178 1.00 84.88 265 LEU A CA 1
ATOM 2067 C C . LEU A 1 265 ? -15.820 30.139 62.490 1.00 84.88 265 LEU A C 1
ATOM 2069 O O . LEU A 1 265 ? -15.585 31.203 63.056 1.00 84.88 265 LEU A O 1
ATOM 2073 N N . ASP A 1 266 ? -16.687 29.239 62.954 1.00 83.00 266 ASP A N 1
ATOM 2074 C CA . ASP A 1 266 ? -17.470 29.418 64.182 1.00 83.00 266 ASP A CA 1
ATOM 2075 C C . ASP A 1 266 ? -16.631 29.122 65.437 1.00 83.00 266 ASP A C 1
ATOM 2077 O O . ASP A 1 266 ? -16.692 29.850 66.425 1.00 83.00 266 ASP A O 1
ATOM 2081 N N . GLU A 1 267 ? -15.772 28.099 65.382 1.00 80.69 267 GLU A N 1
ATOM 2082 C CA . GLU A 1 267 ? -14.902 27.714 66.502 1.00 80.69 267 GLU A CA 1
ATOM 2083 C C . GLU A 1 267 ? -13.634 28.586 66.635 1.00 80.69 267 GLU A C 1
ATOM 2085 O O . GLU A 1 267 ? -12.916 28.463 67.628 1.00 80.69 267 GLU A O 1
ATOM 2090 N N . MET A 1 268 ? -13.345 29.471 65.664 1.00 66.75 268 MET A N 1
ATOM 2091 C CA . MET A 1 268 ? -12.155 30.350 65.586 1.00 66.75 268 MET A CA 1
ATOM 2092 C C . MET A 1 268 ? -10.796 29.651 65.805 1.00 66.75 268 MET A C 1
ATOM 2094 O O . MET A 1 268 ? -9.777 30.315 66.008 1.00 66.75 268 MET A O 1
ATOM 2098 N N . ASN A 1 269 ? -10.756 28.323 65.731 1.00 65.69 269 ASN A N 1
ATOM 2099 C CA . ASN A 1 269 ? -9.550 27.511 65.812 1.00 65.69 269 ASN A CA 1
ATOM 2100 C C . ASN A 1 269 ? -9.343 26.827 64.461 1.00 65.69 269 ASN A C 1
ATOM 2102 O O . ASN A 1 269 ? -10.201 26.078 63.991 1.00 65.69 269 ASN A O 1
ATOM 2106 N N . PHE A 1 270 ? -8.213 27.146 63.831 1.00 63.22 270 PHE A N 1
ATOM 2107 C CA . PHE A 1 270 ? -7.824 26.653 62.510 1.00 63.22 270 PHE A CA 1
ATOM 2108 C C . PHE A 1 270 ? -7.121 25.301 62.584 1.00 63.22 270 PHE A C 1
ATOM 2110 O O . PHE A 1 270 ? -6.237 25.144 63.457 1.00 63.22 270 PHE A O 1
#

Sequence (270 aa):
MSSSDRIELLVDPGTWDPMDEDMVSLDAIEFHSEEDPYKDRIDSYQRKTGLIEDVQTGIGQINGILVAIGVMDFQFMGQGYENPRDATRRIVCANCYLANKTMEIEVPQAVHPNTVFEAVVRIPYDMQLKQVLANGGNRGRGQIYPDGSKSNNMVYNATATGIVRKIIRKEKGGYEITITDASEGRQVVDIIPPRQELLVSEAESIKFDQPLTSNPNVGGFGQGDTEIVLQDPLRVQGLFSFVGSIILAQIFLVLKKKQFEKVQLDEMNF

InterPro domains:
  IPR002325 Cytochrome f [PF01333] (152-270)
  IPR002325 Cytochrome f [PR00610] (81-100)
  IPR002325 Cytochrome f [PR00610] (101-121)
  IPR002325 Cytochrome f [PR00610] (122-141)
  IPR002325 Cytochrome f [PS51010] (72-270)
  IPR011054 Rudiment single hybrid motif [SSF51246] (153-215)
  IPR011762 Acetyl-coenzyme A carboxyltransferase, N-terminal [PS50980] (1-78)
  IPR024058 Cytochrome f transmembrane anchor [SSF103431] (232-270)
  IPR024094 Cytochrome f large domain [PF16639] (76-138)
  IPR029045 ClpP/crotonase-like domain superfamily [SSF52096] (2-79)
  IPR036826 Cytochrome f large domain superfamily [G3DSA:2.60.40.830] (75-135)
  IPR036826 Cytochrome f large domain superfamily [G3DSA:2.60.40.830] (136-236)
  IPR036826 Cytochrome f large domain superfamily [SSF49441] (76-235)

Foldseek 3Di:
DFLVVVCPVFFDPPFWDWPPQVDADDPPPQDDDPPDGPVVLQVVLCVVRVGRDQKIWTWGDGVNFIDTDIGGTCSSVDLPDRDQADPVRDGPLCVFFVDEFAKDWDWDQEDEGPDDTDIDIDGDADPVDDADADDDQKGHDTQADSVRDGDLQAWDFDQAWAFFADWDADPQAWIWTWGQHPPPRDIDIDTHHHPWAAPDDHRDTDHHRHTGTDRNDRIGGYDDDDDYHHDDPVVVVVVVVVVVVVVVVVVVVVVVVVVVVVVCVVVVPD

Radius of gyration: 31.1 Å; chains: 1; bounding box: 61×54×104 Å